Protein AF-A0A8S3SRI3-F1 (afdb_monomer)

Sequence (180 aa):
MFGKANWDQIKTDINMITKDIYNHIHDMPIDKTWQTFKNGVQATIDTNVPSKMIKKKHSVPWLNRKLRKMLKRKARLHKHARKTGSYKEYKQFQKDCKRQFRKAEWNYINDIINAGFEKNSSKPFRNYMKAKKQDNIGVAPLKSNGGQETNAEPRQKTLVTFNTQTSWKDKKPEIADRTN

Radius of gyration: 30.97 Å; Cα contacts (8 Å, |Δi|>4): 77; chains: 1; bounding box: 55×54×85 Å

Structure (mmCIF, N/CA/C/O backbone):
data_AF-A0A8S3SRI3-F1
#
_entry.id   AF-A0A8S3SRI3-F1
#
loop_
_atom_site.group_PDB
_atom_site.id
_atom_site.type_symbol
_atom_site.label_atom_id
_atom_site.label_alt_id
_atom_site.label_comp_id
_atom_site.label_asym_id
_atom_site.label_entity_id
_atom_site.label_seq_id
_atom_site.pdbx_PDB_ins_code
_atom_site.Cartn_x
_atom_site.Cartn_y
_atom_site.Cartn_z
_atom_site.occupancy
_atom_site.B_iso_or_equiv
_atom_site.auth_seq_id
_atom_site.auth_comp_id
_atom_site.auth_asym_id
_atom_site.auth_atom_id
_atom_site.pdbx_PDB_model_num
ATOM 1 N N . MET A 1 1 ? -4.399 3.448 -19.138 1.00 61.41 1 MET A N 1
ATOM 2 C CA . MET A 1 1 ? -3.102 4.040 -19.538 1.00 61.41 1 MET A CA 1
ATOM 3 C C . MET A 1 1 ? -3.008 4.133 -21.055 1.00 61.41 1 MET A C 1
ATOM 5 O O . MET A 1 1 ? -2.801 5.232 -21.537 1.00 61.41 1 MET A O 1
ATOM 9 N N . PHE A 1 2 ? -3.332 3.071 -21.798 1.00 77.94 2 PHE A N 1
ATOM 10 C CA . PHE A 1 2 ? -3.371 3.084 -23.271 1.00 77.94 2 PHE A CA 1
ATOM 11 C C . PHE A 1 2 ? -4.394 4.035 -23.926 1.00 77.94 2 PHE A C 1
ATOM 13 O O . PHE A 1 2 ? -4.218 4.421 -25.071 1.00 77.94 2 PHE A O 1
ATOM 20 N N . GLY A 1 3 ? -5.427 4.489 -23.206 1.00 81.94 3 GLY A N 1
ATOM 21 C CA . GLY A 1 3 ? -6.406 5.449 -23.744 1.00 81.94 3 GLY A CA 1
ATOM 22 C C . GLY A 1 3 ? -5.869 6.865 -24.010 1.00 81.94 3 GLY A C 1
ATOM 23 O O . GLY A 1 3 ? -6.601 7.682 -24.547 1.00 81.94 3 GLY A O 1
ATOM 24 N N . LYS A 1 4 ? -4.625 7.170 -23.613 1.00 85.56 4 LYS A N 1
ATOM 25 C CA . LYS A 1 4 ? -3.929 8.434 -23.927 1.00 85.56 4 LYS A CA 1
ATOM 26 C C . LYS A 1 4 ? -2.701 8.227 -24.821 1.00 85.56 4 LYS A C 1
ATOM 28 O O . LYS A 1 4 ? -1.883 9.133 -24.933 1.00 85.56 4 LYS A O 1
ATOM 33 N N . ALA A 1 5 ? -2.516 7.021 -25.352 1.00 91.56 5 ALA A N 1
ATOM 34 C CA . ALA A 1 5 ? -1.392 6.732 -26.228 1.00 91.56 5 ALA A CA 1
ATOM 35 C C . ALA A 1 5 ? -1.566 7.461 -27.566 1.00 91.56 5 ALA A C 1
ATOM 37 O O . ALA A 1 5 ? -2.685 7.548 -28.077 1.00 91.56 5 ALA A O 1
ATOM 38 N N . ASN A 1 6 ? -0.465 7.957 -28.131 1.00 92.38 6 ASN A N 1
ATOM 39 C CA . ASN A 1 6 ? -0.467 8.512 -29.480 1.00 92.38 6 ASN A CA 1
ATOM 40 C C . ASN A 1 6 ? -0.407 7.371 -30.510 1.00 92.38 6 ASN A C 1
ATOM 42 O O . ASN A 1 6 ? 0.664 6.967 -30.955 1.00 92.38 6 ASN A O 1
ATOM 46 N N . TRP A 1 7 ? -1.568 6.808 -30.842 1.00 92.69 7 TRP A N 1
ATOM 47 C CA . TRP A 1 7 ? -1.669 5.648 -31.731 1.00 92.69 7 TRP A CA 1
ATOM 48 C C . TRP A 1 7 ? -1.212 5.924 -33.162 1.00 92.69 7 TRP A C 1
ATOM 50 O O . TRP A 1 7 ? -0.701 5.011 -33.809 1.00 92.69 7 TRP A O 1
ATOM 60 N N . ASP A 1 8 ? -1.373 7.152 -33.649 1.00 94.06 8 ASP A N 1
ATOM 61 C CA . ASP A 1 8 ? -0.972 7.517 -35.008 1.00 94.06 8 ASP A CA 1
ATOM 62 C C . ASP A 1 8 ? 0.552 7.566 -35.130 1.00 94.06 8 ASP A C 1
ATOM 64 O O . ASP A 1 8 ? 1.115 7.004 -36.073 1.00 94.06 8 ASP A O 1
ATOM 68 N N . GLN A 1 9 ? 1.237 8.110 -34.120 1.00 92.56 9 GLN A N 1
ATOM 69 C CA . GLN A 1 9 ? 2.698 8.069 -34.069 1.00 92.56 9 GLN A CA 1
ATOM 70 C C . GLN A 1 9 ? 3.218 6.637 -33.915 1.00 92.56 9 GLN A C 1
ATOM 72 O O . GLN A 1 9 ? 4.121 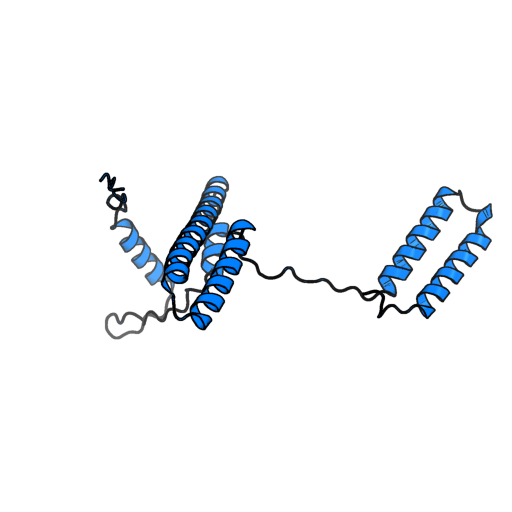6.241 -34.639 1.00 92.56 9 GLN A O 1
ATOM 77 N N . ILE A 1 10 ? 2.584 5.818 -33.067 1.00 93.94 10 ILE A N 1
ATOM 78 C CA . ILE A 1 10 ? 2.957 4.402 -32.900 1.00 93.94 10 ILE A CA 1
ATOM 79 C C . ILE A 1 10 ? 2.870 3.642 -34.228 1.00 93.94 10 ILE A C 1
ATOM 81 O O . ILE A 1 10 ? 3.787 2.903 -34.576 1.00 93.94 10 ILE A O 1
ATOM 85 N N . LYS A 1 11 ? 1.784 3.819 -34.990 1.00 94.38 11 LYS A N 1
ATOM 86 C CA . LYS A 1 11 ? 1.637 3.191 -36.313 1.00 94.38 11 LYS A CA 1
ATOM 87 C C . LYS A 1 11 ? 2.723 3.661 -37.275 1.00 94.38 11 LYS A C 1
ATOM 89 O O . LYS A 1 11 ? 3.261 2.856 -38.029 1.00 94.38 11 LYS A O 1
ATOM 94 N N . THR A 1 12 ? 3.034 4.952 -37.248 1.00 95.44 12 THR A N 1
ATOM 95 C CA . THR A 1 12 ? 4.047 5.554 -38.117 1.00 95.44 12 THR A CA 1
ATOM 96 C C . THR A 1 12 ? 5.439 5.005 -37.794 1.00 95.44 12 THR A C 1
ATOM 98 O O . THR A 1 12 ? 6.123 4.527 -38.697 1.00 95.44 12 THR A O 1
ATOM 101 N N . ASP A 1 13 ? 5.817 4.972 -36.516 1.00 93.56 13 ASP A N 1
ATOM 102 C CA . ASP A 1 13 ? 7.104 4.454 -36.042 1.00 93.56 13 ASP A CA 1
ATOM 103 C C . ASP A 1 13 ? 7.257 2.956 -36.357 1.00 93.56 13 ASP A C 1
ATOM 105 O O . ASP A 1 13 ? 8.288 2.530 -36.873 1.00 93.56 13 ASP A O 1
ATOM 109 N N . ILE A 1 14 ? 6.211 2.150 -36.129 1.00 94.44 14 ILE A N 1
ATOM 110 C CA . ILE A 1 14 ? 6.224 0.712 -36.448 1.00 94.44 14 ILE A CA 1
ATOM 111 C C . ILE A 1 14 ? 6.367 0.484 -37.956 1.00 94.44 14 ILE A C 1
ATOM 113 O O . ILE A 1 14 ? 7.120 -0.397 -38.377 1.00 94.44 14 ILE A O 1
ATOM 117 N N . ASN A 1 15 ? 5.680 1.275 -38.782 1.00 94.88 15 ASN A N 1
ATOM 118 C CA . ASN A 1 15 ? 5.812 1.190 -40.234 1.00 94.88 15 ASN A CA 1
ATOM 119 C C . ASN A 1 15 ? 7.224 1.569 -40.702 1.00 94.88 15 ASN A C 1
ATOM 121 O O . ASN A 1 15 ? 7.729 0.945 -41.632 1.00 94.88 15 ASN A O 1
ATOM 125 N N . MET A 1 16 ? 7.869 2.551 -40.065 1.00 93.31 16 MET A N 1
ATOM 126 C CA . MET A 1 16 ? 9.268 2.898 -40.345 1.00 93.31 16 MET A CA 1
ATOM 127 C C . MET A 1 16 ? 10.213 1.754 -39.969 1.00 93.31 16 MET A C 1
ATOM 129 O O . MET A 1 16 ? 10.954 1.283 -40.824 1.00 93.31 16 MET A O 1
ATOM 133 N N . ILE A 1 17 ? 10.103 1.217 -38.749 1.00 93.00 17 ILE A N 1
ATOM 134 C CA . ILE A 1 17 ? 10.919 0.081 -38.284 1.00 93.00 17 ILE A CA 1
ATOM 135 C C . ILE A 1 17 ? 10.756 -1.132 -39.210 1.00 93.00 17 ILE A C 1
ATOM 137 O O . ILE A 1 17 ? 11.728 -1.802 -39.549 1.00 93.00 17 ILE A O 1
ATOM 141 N N . THR A 1 18 ? 9.527 -1.415 -39.644 1.00 92.69 18 THR A N 1
ATOM 142 C CA . THR A 1 18 ? 9.236 -2.545 -40.537 1.00 92.69 18 THR A CA 1
ATOM 143 C C . THR A 1 18 ? 9.861 -2.348 -41.919 1.00 92.69 18 THR A C 1
ATOM 145 O O . THR A 1 18 ? 10.416 -3.295 -42.473 1.00 92.69 18 THR A O 1
ATOM 148 N N . LYS A 1 19 ? 9.815 -1.125 -42.468 1.00 93.56 19 LYS A N 1
ATOM 149 C CA . LYS A 1 19 ? 10.483 -0.782 -43.734 1.00 93.56 19 LYS A CA 1
ATOM 150 C C . LYS A 1 19 ? 12.002 -0.901 -43.621 1.00 93.56 19 LYS A C 1
ATOM 152 O O . LYS A 1 19 ? 12.622 -1.488 -44.502 1.00 93.56 19 LYS A O 1
ATOM 157 N N . ASP A 1 20 ? 12.584 -0.417 -42.529 1.00 90.31 20 ASP A N 1
ATOM 158 C CA . ASP A 1 20 ? 14.026 -0.508 -42.289 1.00 90.31 20 ASP A CA 1
ATOM 159 C C . ASP A 1 20 ? 14.488 -1.962 -42.175 1.00 90.31 20 ASP A C 1
ATOM 161 O O . ASP A 1 20 ? 15.502 -2.337 -42.760 1.00 90.31 20 ASP A O 1
ATOM 165 N N . ILE A 1 21 ? 13.715 -2.802 -41.483 1.00 91.94 21 ILE A N 1
ATOM 166 C CA . ILE A 1 21 ? 13.977 -4.241 -41.390 1.00 91.94 21 ILE A CA 1
ATOM 167 C C . ILE A 1 21 ? 13.881 -4.912 -42.758 1.00 91.94 21 ILE A C 1
ATOM 169 O O . ILE A 1 21 ? 14.755 -5.703 -43.097 1.00 91.94 21 ILE A O 1
ATOM 173 N N . TYR A 1 22 ? 12.844 -4.603 -43.539 1.00 91.12 22 TYR A N 1
ATOM 174 C CA . TYR A 1 22 ? 12.653 -5.183 -44.866 1.00 91.12 22 TYR A CA 1
ATOM 175 C C . TYR A 1 22 ? 13.828 -4.863 -45.800 1.00 91.12 22 TYR A C 1
ATOM 177 O O . TYR A 1 22 ? 14.326 -5.750 -46.488 1.00 91.12 22 TYR A O 1
ATOM 185 N N . ASN A 1 23 ? 14.326 -3.625 -45.760 1.00 90.19 23 ASN A N 1
ATOM 186 C CA . ASN A 1 23 ? 15.446 -3.185 -46.591 1.00 90.19 23 ASN A CA 1
ATOM 187 C C . ASN A 1 23 ? 16.780 -3.858 -46.228 1.00 90.19 23 ASN A C 1
ATOM 189 O O . ASN A 1 23 ? 17.627 -4.007 -47.099 1.00 90.19 23 ASN A O 1
ATOM 193 N N . HIS A 1 24 ? 16.958 -4.290 -44.976 1.00 86.12 24 HIS A N 1
ATOM 194 C CA . HIS A 1 24 ? 18.206 -4.890 -44.479 1.00 86.12 24 HIS A CA 1
ATOM 195 C C . HIS A 1 24 ? 18.051 -6.376 -44.122 1.00 86.12 24 HIS A C 1
ATOM 197 O O . HIS A 1 24 ? 18.868 -6.939 -43.389 1.00 86.12 24 HIS A O 1
ATOM 203 N N . ILE A 1 25 ? 16.989 -7.029 -44.609 1.00 83.38 25 ILE A N 1
ATOM 204 C CA . ILE A 1 25 ? 16.641 -8.401 -44.215 1.00 83.38 25 ILE A CA 1
ATOM 205 C C . ILE A 1 25 ? 17.678 -9.430 -44.680 1.00 83.38 25 ILE A C 1
ATOM 207 O O . ILE A 1 25 ? 17.854 -10.459 -44.032 1.00 83.38 25 ILE A O 1
ATOM 211 N N . HIS A 1 26 ? 18.376 -9.138 -45.780 1.00 86.19 26 HIS A N 1
ATOM 212 C CA . HIS A 1 26 ? 19.422 -9.989 -46.347 1.00 86.19 26 HIS A CA 1
ATOM 213 C C . HIS A 1 26 ? 20.820 -9.684 -45.786 1.00 86.19 26 HIS A C 1
ATOM 215 O O . HIS A 1 26 ? 21.692 -10.548 -45.843 1.00 86.19 26 HIS A O 1
ATOM 221 N N . ASP A 1 27 ? 21.012 -8.504 -45.190 1.00 87.69 27 ASP A N 1
ATOM 222 C CA . ASP A 1 27 ? 22.308 -8.039 -44.678 1.00 87.69 27 ASP A CA 1
ATOM 223 C C . ASP A 1 27 ? 22.505 -8.345 -43.184 1.00 87.69 27 ASP A C 1
ATOM 225 O O . ASP A 1 27 ? 23.615 -8.245 -42.652 1.00 87.69 27 ASP A O 1
ATOM 229 N N . MET A 1 28 ? 21.431 -8.717 -42.478 1.00 83.56 28 MET A N 1
ATOM 230 C CA . MET A 1 28 ? 21.449 -8.974 -41.041 1.00 83.56 28 MET A CA 1
ATOM 231 C C . MET A 1 28 ? 21.097 -10.426 -40.694 1.00 83.56 28 MET A C 1
ATOM 233 O O . MET A 1 28 ? 20.126 -10.978 -41.211 1.00 83.56 28 MET A O 1
ATOM 237 N N . PRO A 1 29 ? 21.809 -11.039 -39.727 1.00 91.38 29 PRO A N 1
ATOM 238 C CA . PRO A 1 29 ? 21.384 -12.292 -39.119 1.00 91.38 29 PRO A CA 1
ATOM 239 C C . PRO A 1 29 ? 19.980 -12.171 -38.519 1.00 91.38 29 PRO A C 1
ATOM 241 O O . PRO A 1 29 ? 19.659 -11.163 -37.883 1.00 91.38 29 PRO A O 1
ATOM 244 N N . ILE A 1 30 ? 19.187 -13.238 -38.629 1.00 89.62 30 ILE A N 1
ATOM 245 C CA . ILE A 1 30 ? 17.796 -13.289 -38.154 1.00 89.62 30 ILE A CA 1
ATOM 246 C C . ILE A 1 30 ? 17.633 -12.846 -36.691 1.00 89.62 30 ILE A C 1
ATOM 248 O O . ILE A 1 30 ? 16.704 -12.106 -36.363 1.00 89.62 30 ILE A O 1
ATOM 252 N N . ASP A 1 31 ? 18.579 -13.211 -35.824 1.00 92.38 31 ASP A N 1
ATOM 253 C CA . ASP A 1 31 ? 18.561 -12.835 -34.410 1.00 92.38 31 ASP A CA 1
ATOM 254 C C . ASP A 1 31 ? 18.716 -11.326 -34.212 1.00 92.38 31 ASP A C 1
ATOM 256 O O . ASP A 1 31 ? 18.033 -10.734 -33.374 1.00 92.38 31 ASP A O 1
ATOM 260 N N . LYS A 1 32 ? 19.584 -10.677 -34.999 1.00 89.25 32 LYS A N 1
ATOM 261 C CA . LYS A 1 32 ? 19.749 -9.220 -34.946 1.00 89.25 32 LYS A CA 1
ATOM 262 C C . LYS A 1 32 ? 18.493 -8.523 -35.448 1.00 89.25 32 LYS A C 1
ATOM 264 O O . LYS A 1 32 ? 18.027 -7.593 -34.798 1.00 89.25 32 LYS A O 1
ATOM 269 N N . THR A 1 33 ? 17.905 -9.016 -36.533 1.00 89.62 33 THR A N 1
ATOM 270 C CA . THR A 1 33 ? 16.651 -8.495 -37.087 1.00 89.62 33 THR A CA 1
ATOM 271 C C . THR A 1 33 ? 15.512 -8.560 -36.066 1.00 89.62 33 THR A C 1
ATOM 273 O O . THR A 1 33 ? 14.797 -7.576 -35.860 1.00 89.62 33 THR A O 1
ATOM 276 N N . TRP A 1 34 ? 15.390 -9.680 -35.349 1.00 91.62 34 TRP A N 1
ATOM 277 C CA . TRP A 1 34 ? 14.410 -9.833 -34.276 1.00 91.62 34 TRP A CA 1
ATOM 278 C C . TRP A 1 34 ? 14.649 -8.872 -33.103 1.00 91.62 34 TRP A C 1
ATOM 280 O O . TRP A 1 34 ? 13.701 -8.267 -32.598 1.00 91.62 34 TRP A O 1
ATOM 290 N N . GLN A 1 35 ? 15.902 -8.688 -32.674 1.00 93.69 35 GLN A N 1
ATOM 291 C CA . GLN A 1 35 ? 16.226 -7.736 -31.606 1.00 93.69 35 GLN A CA 1
ATOM 292 C C . GLN A 1 35 ? 15.916 -6.294 -32.015 1.00 93.69 35 GLN A C 1
ATOM 294 O O . GLN A 1 35 ? 15.344 -5.552 -31.218 1.00 93.69 35 GLN A O 1
ATOM 299 N N . THR A 1 36 ? 16.228 -5.905 -33.253 1.00 90.94 36 THR A N 1
ATOM 300 C CA . THR A 1 36 ? 15.901 -4.579 -33.796 1.00 90.94 36 THR A CA 1
ATOM 301 C C . THR A 1 36 ? 14.395 -4.341 -33.791 1.00 90.94 36 THR A C 1
ATOM 303 O O . THR A 1 36 ? 13.942 -3.315 -33.286 1.00 90.94 36 THR A O 1
ATOM 306 N N . PHE A 1 37 ? 13.607 -5.316 -34.254 1.00 93.25 37 PHE A N 1
ATOM 307 C CA . PHE A 1 37 ? 12.148 -5.239 -34.203 1.00 93.25 37 PHE A CA 1
ATOM 308 C C . PHE A 1 37 ? 11.634 -5.073 -32.770 1.00 93.25 37 PHE A C 1
ATOM 310 O O . PHE A 1 37 ? 10.889 -4.142 -32.465 1.00 93.25 37 PHE A O 1
ATOM 317 N N . LYS A 1 38 ? 12.062 -5.962 -31.870 1.00 95.12 38 LYS A N 1
ATOM 318 C CA . LYS A 1 38 ? 11.614 -5.988 -30.476 1.00 95.12 38 LYS A CA 1
ATOM 319 C C . LYS A 1 38 ? 11.952 -4.690 -29.744 1.00 95.12 38 LYS A C 1
ATOM 321 O O . LYS A 1 38 ? 11.095 -4.131 -29.061 1.00 95.12 38 LYS A O 1
ATOM 326 N N . ASN A 1 39 ? 13.188 -4.217 -29.882 1.00 95.44 39 ASN A N 1
ATOM 327 C CA . ASN A 1 39 ? 13.649 -2.995 -29.232 1.00 95.44 39 ASN A CA 1
ATOM 328 C C . ASN A 1 39 ? 12.983 -1.759 -29.836 1.00 95.44 39 ASN A C 1
ATOM 330 O O . ASN A 1 39 ? 12.611 -0.860 -29.088 1.00 95.44 39 ASN A O 1
ATOM 334 N N . GLY A 1 40 ? 12.771 -1.742 -31.155 1.00 94.31 40 GLY A N 1
ATOM 335 C CA . GLY A 1 40 ? 12.036 -0.681 -31.838 1.00 94.31 40 GLY A CA 1
ATOM 336 C C . GLY A 1 40 ? 10.603 -0.565 -31.319 1.00 94.31 40 GLY A C 1
ATOM 337 O O . GLY A 1 40 ? 10.203 0.498 -30.858 1.00 94.31 40 GLY A O 1
ATOM 338 N N . VAL A 1 41 ? 9.860 -1.675 -31.277 1.00 94.56 41 VAL A N 1
ATOM 339 C CA . VAL A 1 41 ? 8.489 -1.703 -30.735 1.00 94.56 41 VAL A CA 1
ATOM 340 C C . VAL A 1 41 ? 8.454 -1.260 -29.269 1.00 94.56 41 VAL A C 1
ATOM 342 O O . VAL A 1 41 ? 7.585 -0.476 -28.882 1.00 94.56 41 VAL A O 1
ATOM 345 N N . GLN A 1 42 ? 9.402 -1.725 -28.452 1.00 94.38 42 GLN A N 1
ATOM 346 C CA . GLN A 1 42 ? 9.487 -1.342 -27.044 1.00 94.38 42 GLN A CA 1
ATOM 347 C C . GLN A 1 42 ? 9.763 0.162 -26.879 1.00 94.38 42 GLN A C 1
ATOM 349 O O . GLN A 1 42 ? 9.062 0.825 -26.118 1.00 94.38 42 GLN A O 1
ATOM 354 N N . ALA A 1 43 ? 10.712 0.714 -27.638 1.00 93.94 43 ALA A N 1
ATOM 355 C CA . ALA A 1 43 ? 11.034 2.139 -27.622 1.00 93.94 43 ALA A CA 1
ATOM 356 C C . ALA A 1 43 ? 9.842 2.997 -28.076 1.00 93.94 43 ALA A C 1
ATOM 358 O O . ALA A 1 43 ? 9.479 3.959 -27.401 1.00 93.94 43 ALA A O 1
ATOM 359 N N . THR A 1 44 ? 9.169 2.603 -29.161 1.00 94.62 44 THR A N 1
ATOM 360 C CA . THR A 1 44 ? 7.955 3.268 -29.650 1.00 94.62 44 THR A CA 1
ATOM 361 C C . THR A 1 44 ? 6.857 3.295 -28.588 1.00 94.62 44 THR A C 1
ATOM 363 O O . THR A 1 44 ? 6.193 4.320 -28.414 1.00 94.62 44 THR A O 1
ATOM 366 N N . ILE A 1 45 ? 6.659 2.196 -27.855 1.00 92.88 45 ILE A N 1
ATOM 367 C CA . ILE A 1 45 ? 5.696 2.142 -26.750 1.00 92.88 45 ILE A CA 1
ATOM 368 C C . ILE A 1 45 ? 6.121 3.076 -25.613 1.00 92.88 45 ILE A C 1
ATOM 370 O O . ILE A 1 45 ? 5.291 3.844 -25.128 1.00 92.88 45 ILE A O 1
ATOM 374 N N . ASP A 1 46 ? 7.385 3.043 -25.199 1.00 91.00 46 ASP A N 1
ATOM 375 C CA . ASP A 1 46 ? 7.873 3.829 -24.062 1.00 91.00 46 ASP A CA 1
ATOM 376 C C . ASP A 1 46 ? 7.814 5.344 -24.321 1.00 91.00 46 ASP A C 1
ATOM 3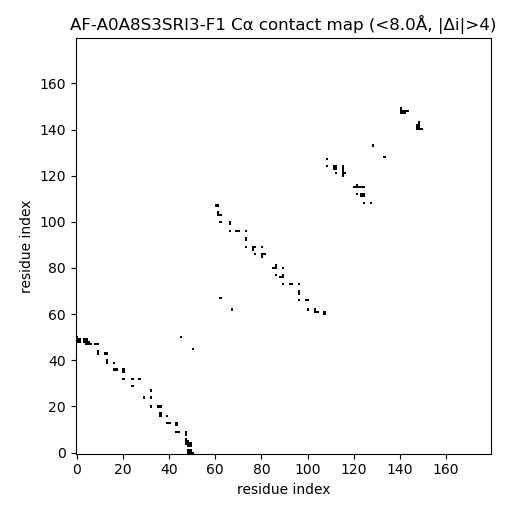78 O O . ASP A 1 46 ? 7.521 6.115 -23.404 1.00 91.00 46 ASP A O 1
ATOM 382 N N . THR A 1 47 ? 8.022 5.776 -25.569 1.00 92.75 47 THR A N 1
ATOM 383 C CA . THR A 1 47 ? 7.921 7.186 -25.973 1.00 92.75 47 THR A CA 1
ATOM 384 C C . THR A 1 47 ? 6.472 7.650 -26.125 1.00 92.75 47 THR A C 1
ATOM 386 O O . THR A 1 47 ? 6.119 8.737 -25.664 1.00 92.75 47 THR A O 1
ATOM 389 N N . ASN A 1 48 ? 5.614 6.845 -26.760 1.00 92.25 48 ASN A N 1
ATOM 390 C CA . ASN A 1 48 ? 4.274 7.284 -27.167 1.00 92.25 48 ASN A CA 1
ATOM 391 C C . ASN A 1 48 ? 3.158 6.915 -26.178 1.00 92.25 48 ASN A C 1
ATOM 393 O O . ASN A 1 48 ? 2.038 7.430 -26.285 1.00 92.25 48 ASN A O 1
ATOM 397 N N . VAL A 1 49 ? 3.422 6.024 -25.217 1.00 92.81 49 VAL A N 1
ATOM 398 C CA . VAL A 1 49 ? 2.478 5.687 -24.148 1.00 92.81 49 VAL A CA 1
ATOM 399 C C . VAL A 1 49 ? 2.854 6.467 -22.889 1.00 92.81 49 VAL A C 1
ATOM 401 O O . VAL A 1 49 ? 3.860 6.163 -22.248 1.00 92.81 49 VAL A O 1
ATOM 404 N N . PRO A 1 50 ? 2.029 7.435 -22.450 1.00 88.75 50 PRO A N 1
ATOM 405 C CA . PRO A 1 50 ? 2.341 8.212 -21.261 1.00 88.75 50 PRO A CA 1
ATOM 406 C C . PRO A 1 50 ? 2.357 7.311 -20.022 1.00 88.75 50 PRO A C 1
ATOM 408 O O . PRO A 1 50 ? 1.317 6.837 -19.542 1.00 88.75 50 PRO A O 1
ATOM 411 N N . SER A 1 51 ? 3.554 7.105 -19.478 1.00 86.62 51 SER A N 1
ATOM 412 C CA . SER A 1 51 ? 3.776 6.408 -18.218 1.00 86.62 51 SER A CA 1
ATOM 413 C C . SER A 1 51 ? 3.933 7.417 -17.078 1.00 86.62 51 SER A C 1
ATOM 415 O O . SER A 1 51 ? 4.327 8.568 -17.264 1.00 86.62 51 SER A O 1
ATOM 417 N N . LYS A 1 52 ? 3.561 7.015 -15.860 1.00 83.38 52 LYS A N 1
ATOM 418 C CA . LYS A 1 52 ? 3.824 7.821 -14.665 1.00 83.38 52 LYS A CA 1
ATOM 419 C C . LYS A 1 52 ? 4.311 6.934 -13.542 1.00 83.38 52 LYS A C 1
ATOM 421 O O . LYS A 1 52 ? 3.694 5.910 -13.241 1.00 83.38 52 LYS A O 1
ATOM 426 N N . MET A 1 53 ? 5.376 7.363 -12.873 1.00 86.31 53 MET A N 1
ATOM 427 C CA . MET A 1 53 ? 5.833 6.701 -11.660 1.00 86.31 53 MET A CA 1
ATOM 428 C C . MET A 1 53 ? 4.836 6.977 -10.536 1.00 86.31 53 MET A C 1
ATOM 430 O O . MET A 1 53 ? 4.701 8.097 -10.040 1.00 86.31 53 MET A O 1
ATOM 434 N N . ILE A 1 54 ? 4.104 5.945 -10.125 1.00 83.50 54 ILE A N 1
ATOM 435 C CA . ILE A 1 54 ? 3.199 6.048 -8.984 1.00 83.50 54 ILE A CA 1
ATOM 436 C C . ILE A 1 54 ? 4.027 5.839 -7.720 1.00 83.50 54 ILE A C 1
ATOM 438 O O . ILE A 1 54 ? 4.521 4.741 -7.457 1.00 83.50 54 ILE A O 1
ATOM 442 N N . LYS A 1 55 ? 4.151 6.889 -6.902 1.00 82.88 55 LYS A N 1
ATOM 443 C CA . LYS A 1 55 ? 4.726 6.757 -5.561 1.00 82.88 55 LYS A CA 1
ATOM 444 C C . LYS A 1 55 ? 3.902 5.739 -4.775 1.00 82.88 55 LYS A C 1
ATOM 446 O O . LYS A 1 55 ? 2.671 5.815 -4.738 1.00 82.88 55 LYS A O 1
ATOM 451 N N . LYS A 1 56 ? 4.574 4.791 -4.117 1.00 77.31 56 LYS A N 1
ATOM 452 C CA . LYS A 1 56 ? 3.894 3.873 -3.198 1.00 77.31 56 LYS A CA 1
ATOM 453 C C . LYS A 1 56 ? 3.192 4.706 -2.127 1.00 77.31 56 LYS A C 1
ATOM 455 O O . LYS A 1 56 ? 3.794 5.601 -1.536 1.00 77.31 56 LYS A O 1
ATOM 460 N N . LYS A 1 57 ? 1.912 4.415 -1.882 1.00 76.50 57 LYS A N 1
ATOM 461 C CA . LYS A 1 57 ? 1.148 5.075 -0.819 1.00 76.50 57 LYS A CA 1
ATOM 462 C C . LYS A 1 57 ? 1.903 4.926 0.500 1.00 76.50 57 LYS A C 1
ATOM 464 O O . LYS A 1 57 ? 2.272 3.807 0.857 1.00 76.50 57 LYS A O 1
ATOM 469 N N . HIS A 1 58 ? 2.075 6.031 1.226 1.00 70.06 58 HIS A N 1
ATOM 470 C CA . HIS A 1 58 ? 2.646 6.009 2.569 1.00 70.06 58 HIS A CA 1
ATOM 471 C C . HIS A 1 58 ? 1.842 5.039 3.443 1.00 70.06 58 HIS A C 1
ATOM 473 O O . HIS A 1 58 ? 0.678 5.272 3.774 1.00 70.06 58 HIS A O 1
ATOM 479 N N . SER A 1 59 ? 2.461 3.907 3.758 1.00 77.31 59 SER A N 1
ATOM 480 C CA . SER A 1 59 ? 1.956 2.903 4.682 1.00 77.31 59 SER A CA 1
ATOM 481 C C . SER A 1 59 ? 3.004 2.738 5.757 1.00 77.31 59 SER A C 1
ATOM 483 O O . SER A 1 59 ? 4.188 2.623 5.444 1.00 77.31 59 SER A O 1
ATOM 485 N N . VAL A 1 60 ? 2.572 2.695 7.014 1.00 82.56 60 VAL A N 1
ATOM 486 C CA . VAL A 1 60 ? 3.499 2.390 8.099 1.00 82.56 60 VAL A CA 1
ATOM 487 C C . VAL A 1 60 ? 4.077 0.981 7.883 1.00 82.56 60 VAL A C 1
ATOM 489 O O . VAL A 1 60 ? 3.315 0.078 7.505 1.00 82.56 60 VAL A O 1
ATOM 492 N N . PRO A 1 61 ? 5.390 0.774 8.078 1.00 82.88 61 PRO A N 1
ATOM 493 C CA . PRO A 1 61 ? 6.044 -0.504 7.787 1.00 82.88 61 PRO A CA 1
ATOM 494 C C . PRO A 1 61 ? 5.456 -1.691 8.561 1.00 82.88 61 PRO A C 1
ATOM 496 O O . PRO A 1 61 ? 5.340 -2.788 8.026 1.00 82.88 61 PRO A O 1
ATOM 499 N N . TRP A 1 62 ? 4.975 -1.454 9.782 1.00 86.62 62 TRP A N 1
ATOM 500 C CA . TRP A 1 62 ? 4.358 -2.472 10.638 1.00 86.62 62 TRP A CA 1
ATOM 501 C C . TRP A 1 62 ? 2.900 -2.818 10.272 1.00 86.62 62 TRP A C 1
ATOM 503 O O . TRP A 1 62 ? 2.269 -3.661 10.916 1.00 86.62 62 TRP A O 1
ATOM 513 N N . LEU A 1 63 ? 2.320 -2.198 9.231 1.00 89.19 63 LEU A N 1
ATOM 514 C CA . LEU A 1 63 ? 0.933 -2.440 8.819 1.00 89.19 63 LEU A CA 1
ATOM 515 C C . LEU A 1 63 ? 0.798 -3.648 7.882 1.00 89.19 63 LEU A C 1
ATOM 517 O O . LEU A 1 63 ? 0.754 -3.538 6.648 1.00 89.19 63 LEU A O 1
ATOM 521 N N . ASN A 1 64 ? 0.608 -4.813 8.490 1.00 89.56 64 ASN A N 1
ATOM 522 C CA . ASN A 1 64 ? 0.356 -6.060 7.774 1.00 89.56 64 ASN A CA 1
ATOM 523 C C . ASN A 1 64 ? -1.081 -6.164 7.193 1.00 89.56 64 ASN A C 1
ATOM 525 O O . ASN A 1 64 ? -1.996 -5.396 7.516 1.00 89.56 64 ASN A O 1
ATOM 529 N N . ARG A 1 65 ? -1.306 -7.161 6.320 1.00 91.75 65 ARG A N 1
ATOM 530 C CA . ARG A 1 65 ? -2.618 -7.441 5.693 1.00 91.75 65 ARG A CA 1
ATOM 531 C C . ARG A 1 65 ? -3.716 -7.715 6.731 1.00 91.75 65 ARG A C 1
ATOM 533 O O . ARG A 1 65 ? -4.856 -7.293 6.534 1.00 91.75 65 ARG A O 1
ATOM 540 N N . LYS A 1 66 ? -3.381 -8.396 7.832 1.00 93.56 66 LYS A N 1
ATOM 541 C CA . LYS A 1 66 ? -4.313 -8.748 8.918 1.00 93.56 66 LYS A CA 1
ATOM 542 C C . LYS A 1 66 ? -4.841 -7.495 9.625 1.00 93.56 66 LYS A C 1
ATOM 544 O O . LYS A 1 66 ? -6.052 -7.330 9.735 1.00 93.56 66 LYS A O 1
ATOM 549 N N . LEU A 1 67 ? -3.967 -6.563 9.992 1.00 94.62 67 LEU A N 1
ATOM 550 C CA . LEU A 1 67 ? -4.314 -5.280 10.601 1.00 94.62 67 LEU A CA 1
ATOM 551 C C . LEU A 1 67 ? -5.165 -4.419 9.666 1.00 94.62 67 LEU A C 1
ATOM 553 O O . LEU A 1 67 ? -6.140 -3.820 10.109 1.00 94.62 67 LEU A O 1
ATOM 557 N N . ARG A 1 68 ? -4.883 -4.414 8.355 1.00 93.88 68 ARG A N 1
ATOM 558 C CA . ARG A 1 68 ? -5.756 -3.734 7.376 1.00 93.88 68 ARG A CA 1
ATOM 559 C C . ARG A 1 68 ? -7.162 -4.329 7.360 1.00 93.88 68 ARG A C 1
ATOM 561 O O . ARG A 1 68 ? -8.139 -3.581 7.337 1.00 93.88 68 ARG A O 1
ATOM 568 N N . LYS A 1 69 ? -7.284 -5.662 7.392 1.00 96.00 69 LYS A N 1
ATOM 569 C CA . LYS A 1 69 ? -8.589 -6.337 7.501 1.00 96.00 69 LYS A CA 1
ATOM 570 C C . LYS A 1 69 ? -9.299 -5.946 8.803 1.00 96.00 69 LYS A C 1
ATOM 572 O O . LYS A 1 69 ? -10.492 -5.646 8.757 1.00 96.00 69 LYS A O 1
ATOM 577 N N . MET A 1 70 ? -8.575 -5.867 9.922 1.00 96.06 70 MET A N 1
ATOM 578 C CA . MET A 1 70 ? -9.124 -5.408 11.203 1.00 96.06 70 MET A CA 1
ATOM 579 C C . MET A 1 70 ? -9.611 -3.958 11.134 1.00 96.06 70 MET A C 1
ATOM 581 O O . MET A 1 70 ? -10.744 -3.692 11.513 1.00 96.06 70 MET A O 1
ATOM 585 N N . LEU A 1 71 ? -8.835 -3.028 10.572 1.00 95.06 71 LEU A N 1
ATOM 586 C CA . LEU A 1 71 ? -9.255 -1.630 10.410 1.00 95.06 71 LEU A CA 1
ATOM 587 C C . LEU A 1 71 ? -10.524 -1.503 9.555 1.00 95.06 71 LEU A C 1
ATOM 589 O O . LEU A 1 71 ? -11.443 -0.773 9.926 1.00 95.06 71 LEU A O 1
ATOM 593 N N . LYS A 1 72 ? -10.618 -2.262 8.454 1.00 96.50 72 LYS A N 1
ATOM 594 C CA . LYS A 1 72 ? -11.833 -2.315 7.624 1.00 96.50 72 LYS A CA 1
ATOM 595 C C . LYS A 1 72 ? -13.028 -2.877 8.401 1.00 96.50 72 LYS A C 1
ATOM 597 O O . LYS A 1 72 ? -14.118 -2.320 8.312 1.00 96.50 72 LYS A O 1
ATOM 602 N N . ARG A 1 73 ? -12.838 -3.948 9.183 1.00 97.00 73 ARG A N 1
ATOM 603 C CA . ARG A 1 73 ? -13.896 -4.513 10.041 1.00 97.00 73 ARG A CA 1
ATOM 604 C C . ARG A 1 73 ? -14.343 -3.512 11.106 1.00 97.00 73 ARG A C 1
ATOM 606 O O . ARG A 1 73 ? -15.542 -3.313 11.254 1.00 97.00 73 ARG A O 1
ATOM 613 N N . LYS A 1 74 ? -13.406 -2.819 11.759 1.00 97.25 74 LYS A N 1
ATOM 614 C CA . LYS A 1 74 ? -13.695 -1.750 12.726 1.00 97.25 74 LYS A CA 1
ATOM 615 C C . LYS A 1 74 ? -14.580 -0.664 12.104 1.00 97.25 74 LYS A C 1
ATOM 617 O O . LYS A 1 74 ? -15.569 -0.268 12.707 1.00 97.25 74 LYS A O 1
ATOM 622 N N . ALA A 1 75 ? -14.256 -0.217 10.888 1.00 97.19 75 ALA A N 1
ATOM 623 C CA . ALA A 1 75 ? -15.047 0.788 10.174 1.00 97.19 75 ALA A CA 1
ATOM 624 C C . ALA A 1 75 ? -16.463 0.293 9.823 1.00 97.19 75 ALA A C 1
ATOM 626 O O . ALA A 1 75 ? -17.429 1.039 9.971 1.00 97.19 75 ALA A O 1
ATOM 627 N N . ARG A 1 76 ? -16.608 -0.976 9.411 1.00 97.38 76 ARG A N 1
ATOM 628 C CA . ARG A 1 76 ? -17.928 -1.584 9.170 1.00 97.38 76 ARG A CA 1
ATOM 629 C C . ARG A 1 76 ? -18.762 -1.679 10.446 1.00 97.38 76 ARG A C 1
ATOM 631 O O . ARG A 1 76 ? -19.923 -1.293 10.415 1.00 97.38 76 ARG A O 1
ATOM 638 N N . LEU A 1 77 ? -18.163 -2.117 11.556 1.00 97.38 77 LEU A N 1
ATOM 639 C CA . LEU A 1 77 ? -18.833 -2.179 12.859 1.00 97.38 77 LEU A CA 1
ATOM 640 C C . LEU A 1 77 ? -19.263 -0.794 13.341 1.00 97.38 77 LEU A C 1
ATOM 642 O O . LEU A 1 77 ? -20.367 -0.652 13.839 1.00 97.38 77 LEU A O 1
ATOM 646 N N . HIS A 1 78 ? -18.445 0.238 13.124 1.00 97.38 78 HIS A N 1
ATOM 647 C CA . HIS A 1 78 ? -18.840 1.616 13.419 1.00 97.38 78 HIS A CA 1
ATOM 648 C C . HIS A 1 78 ? -20.055 2.053 12.591 1.00 97.38 78 HIS A C 1
ATOM 650 O O . HIS A 1 78 ? -21.006 2.613 13.127 1.00 97.38 78 HIS A O 1
ATOM 656 N N . LYS A 1 79 ? -20.053 1.768 11.280 1.00 97.75 79 LYS A N 1
ATOM 657 C CA . LYS A 1 79 ? -21.189 2.078 10.398 1.00 97.75 79 LYS A CA 1
ATOM 658 C C . LYS A 1 79 ? -22.455 1.334 10.828 1.00 97.75 79 LYS A C 1
ATOM 660 O O . LYS A 1 79 ? -23.533 1.913 10.758 1.00 97.75 79 LYS A O 1
ATOM 665 N N . HIS A 1 80 ? -22.323 0.079 11.253 1.00 96.75 80 HIS A N 1
ATOM 666 C CA . HIS A 1 80 ? -23.432 -0.713 11.778 1.00 96.75 80 HIS A CA 1
ATOM 667 C C . HIS A 1 80 ? -23.953 -0.136 13.102 1.00 96.75 80 HIS A C 1
ATOM 669 O O . HIS A 1 80 ? -25.129 0.194 13.182 1.00 96.75 80 HIS A O 1
ATOM 675 N N . ALA A 1 81 ? -23.071 0.113 14.074 1.00 96.81 81 ALA A N 1
ATOM 676 C CA . ALA A 1 81 ? -23.409 0.712 15.366 1.00 96.81 81 ALA A CA 1
ATOM 677 C C . ALA A 1 81 ? -24.094 2.079 15.229 1.00 96.81 81 ALA A C 1
ATOM 679 O O . ALA A 1 81 ? -25.037 2.376 15.952 1.00 96.81 81 ALA A O 1
ATOM 680 N N . ARG A 1 82 ? -23.674 2.900 14.256 1.00 97.12 82 ARG A N 1
ATOM 681 C CA . ARG A 1 82 ? -24.320 4.189 13.969 1.00 97.12 82 ARG A CA 1
ATOM 682 C C . ARG A 1 82 ? -25.758 4.035 13.465 1.00 97.12 82 ARG A C 1
ATOM 684 O O . ARG A 1 82 ? -26.555 4.939 13.662 1.00 97.12 82 ARG A O 1
ATOM 691 N N . LYS A 1 83 ? -26.077 2.926 12.789 1.00 96.19 83 LYS A N 1
ATOM 692 C CA . LYS A 1 83 ? -27.432 2.634 12.299 1.00 96.19 83 LYS A CA 1
ATOM 693 C C . LYS A 1 83 ? -28.318 2.010 13.374 1.00 96.19 83 LYS A C 1
ATOM 695 O O . LYS A 1 83 ? -29.495 2.322 13.423 1.00 96.19 83 LYS A O 1
ATOM 700 N N . THR A 1 84 ? -27.765 1.118 14.192 1.00 95.06 84 THR A N 1
ATOM 701 C CA . THR A 1 84 ? -28.526 0.349 15.190 1.00 95.06 84 THR A CA 1
ATOM 702 C C . THR A 1 84 ? -28.537 0.983 16.580 1.00 95.06 84 THR A C 1
ATOM 704 O O . THR A 1 84 ? -29.261 0.519 17.450 1.00 95.06 84 THR A O 1
ATOM 707 N N . GLY A 1 85 ? -27.701 1.994 16.832 1.00 94.88 85 GLY A N 1
ATOM 708 C CA . GLY A 1 85 ? -27.521 2.617 18.149 1.00 94.88 85 GLY A CA 1
ATOM 709 C C . GLY A 1 85 ? -26.663 1.800 19.127 1.00 94.88 85 GLY A C 1
ATOM 710 O O . GLY A 1 85 ? -26.250 2.317 20.164 1.00 94.88 85 GLY A O 1
ATOM 711 N N . SER A 1 86 ? -26.324 0.547 18.802 1.00 95.25 86 SER A N 1
ATOM 712 C CA . SER A 1 86 ? -25.554 -0.334 19.687 1.00 95.25 86 SER A CA 1
ATOM 713 C C . SER A 1 86 ? -24.054 -0.286 19.397 1.00 95.25 86 SER A C 1
ATOM 715 O O . SER A 1 86 ? -23.567 -0.788 18.385 1.00 95.25 86 SER A O 1
ATOM 717 N N . TYR A 1 87 ? -23.284 0.272 20.335 1.00 95.69 87 TYR A N 1
ATOM 718 C CA . TYR A 1 87 ? -21.825 0.410 20.222 1.00 95.69 87 TYR A CA 1
ATOM 719 C C . TYR A 1 87 ? -21.029 -0.674 20.963 1.00 95.69 87 TYR A C 1
ATOM 721 O O . TYR A 1 87 ? -19.797 -0.623 20.955 1.00 95.69 87 TYR A O 1
ATOM 729 N N . LYS A 1 88 ? -21.687 -1.647 21.610 1.00 96.25 88 LYS A N 1
ATOM 730 C CA . LYS A 1 88 ? -21.020 -2.648 22.467 1.00 96.25 88 LYS A CA 1
ATOM 731 C C . LYS A 1 88 ? -19.980 -3.460 21.687 1.00 96.25 88 LYS A C 1
ATOM 733 O O . LYS A 1 88 ? -18.804 -3.467 22.055 1.00 96.25 88 LYS A O 1
ATOM 738 N N . GLU A 1 89 ? -20.387 -4.065 20.570 1.00 94.00 89 GLU A N 1
ATOM 739 C CA . GLU A 1 89 ? -19.497 -4.872 19.724 1.00 94.00 89 GLU A CA 1
ATOM 740 C C . GLU A 1 89 ? -18.383 -4.019 19.098 1.00 94.00 89 GLU A C 1
ATOM 742 O O . GLU A 1 89 ? -17.208 -4.394 19.118 1.00 94.00 89 GLU A O 1
ATOM 747 N N . TYR A 1 90 ? -18.728 -2.824 18.607 1.00 96.75 90 TYR A N 1
ATOM 748 C CA . TYR A 1 90 ? -17.752 -1.887 18.054 1.00 96.75 90 TYR A CA 1
ATOM 749 C C . TYR A 1 90 ? -16.672 -1.514 19.078 1.00 96.75 90 TYR A C 1
ATOM 751 O O . TYR A 1 90 ? -15.486 -1.583 18.754 1.00 96.75 90 TYR A O 1
ATOM 759 N N . LYS A 1 91 ? -17.057 -1.149 20.309 1.00 96.94 91 LYS A N 1
ATOM 760 C CA . LYS A 1 91 ? -16.115 -0.758 21.368 1.00 96.94 91 LYS A CA 1
ATOM 761 C C . LYS A 1 91 ? -15.197 -1.916 21.753 1.00 96.94 91 LYS A C 1
ATOM 763 O O . LYS A 1 91 ? -13.993 -1.701 21.907 1.00 96.94 91 LYS A O 1
ATOM 768 N N . GLN A 1 92 ? -15.728 -3.135 21.862 1.00 96.62 92 GLN A N 1
ATOM 769 C CA . GLN A 1 92 ? -14.916 -4.318 22.148 1.00 96.62 92 GLN A CA 1
ATOM 770 C C . GLN A 1 92 ? -13.891 -4.559 21.032 1.00 96.62 92 GLN A C 1
ATOM 772 O O . GLN A 1 92 ? -12.684 -4.604 21.278 1.00 96.62 92 GLN A O 1
ATOM 777 N N . PHE A 1 93 ? -14.351 -4.573 19.780 1.00 96.81 93 PHE A N 1
ATOM 778 C CA . PHE A 1 93 ? -13.479 -4.776 18.629 1.00 96.81 93 PHE A CA 1
ATOM 779 C C . PHE A 1 93 ? -12.467 -3.631 18.438 1.00 96.81 93 PHE A C 1
ATOM 781 O O . PHE A 1 93 ? -11.339 -3.843 17.988 1.00 96.81 93 PHE A O 1
ATOM 788 N N . GLN A 1 94 ? -12.829 -2.398 18.800 1.00 96.75 94 GLN A N 1
ATOM 789 C CA . GLN A 1 94 ? -11.928 -1.247 18.789 1.00 96.75 94 GLN A CA 1
ATOM 790 C C . GLN A 1 94 ? -10.764 -1.443 19.767 1.00 96.75 94 GLN A C 1
ATOM 792 O O . GLN A 1 94 ? -9.621 -1.155 19.396 1.00 96.75 94 GLN A O 1
ATOM 797 N N . LYS A 1 95 ? -11.027 -1.948 20.982 1.00 96.75 95 LYS A N 1
ATOM 798 C CA . LYS A 1 95 ? -9.984 -2.269 21.972 1.00 96.75 95 LYS A CA 1
ATOM 799 C C . LYS A 1 95 ? -9.033 -3.336 21.433 1.00 96.75 95 LYS A C 1
ATOM 801 O O . LYS A 1 95 ? -7.817 -3.135 21.463 1.00 96.75 95 LYS A O 1
ATOM 806 N N . ASP A 1 96 ? -9.572 -4.407 20.855 1.00 95.75 96 ASP A N 1
ATOM 807 C CA . ASP A 1 96 ? -8.774 -5.474 20.242 1.00 95.75 96 ASP A CA 1
ATOM 808 C C . ASP A 1 96 ? -7.919 -4.963 19.080 1.00 95.75 96 ASP A C 1
ATOM 810 O O . ASP A 1 96 ? -6.721 -5.241 19.003 1.00 95.75 96 ASP A O 1
ATOM 814 N N . CYS A 1 97 ? -8.504 -4.151 18.198 1.00 95.94 97 CYS A N 1
ATOM 815 C CA . CYS A 1 97 ? -7.787 -3.531 17.090 1.00 95.94 97 CYS A CA 1
ATOM 816 C C . CYS A 1 97 ? -6.646 -2.633 17.589 1.00 9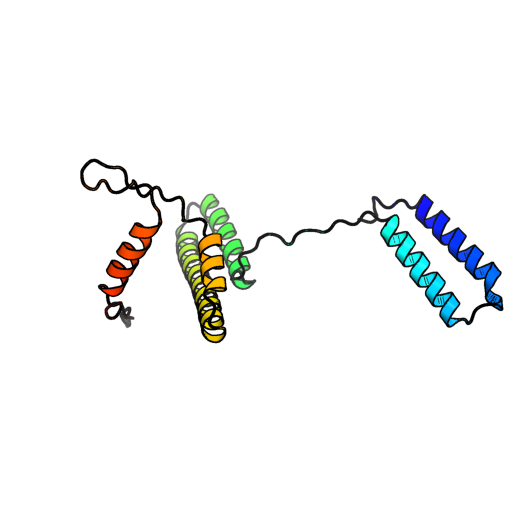5.94 97 CYS A C 1
ATOM 818 O O . CYS A 1 97 ? -5.554 -2.671 17.024 1.00 95.94 97 CYS A O 1
ATOM 820 N N . LYS A 1 98 ? -6.872 -1.852 18.654 1.00 94.81 98 LYS A N 1
ATOM 821 C CA . LYS A 1 98 ? -5.847 -0.994 19.268 1.00 94.81 98 LYS A CA 1
ATOM 822 C C . LYS A 1 98 ? -4.714 -1.825 19.875 1.00 94.81 98 LYS A C 1
ATOM 824 O O . LYS A 1 98 ? -3.550 -1.492 19.663 1.00 94.81 98 LYS A O 1
ATOM 829 N N . ARG A 1 99 ? -5.041 -2.915 20.582 1.00 96.00 99 ARG A N 1
ATOM 830 C CA . ARG A 1 99 ? -4.060 -3.853 21.156 1.00 96.00 99 ARG A CA 1
ATOM 831 C C . ARG A 1 99 ? -3.162 -4.445 20.072 1.00 96.00 99 ARG A C 1
ATOM 833 O O . ARG A 1 99 ? -1.944 -4.380 20.186 1.00 96.00 99 ARG A O 1
ATOM 840 N N . GLN A 1 100 ? -3.755 -4.962 18.997 1.00 95.06 100 GLN A N 1
ATOM 841 C CA . GLN A 1 100 ? -2.997 -5.576 17.901 1.00 95.06 100 GLN A CA 1
ATOM 842 C C . GLN A 1 100 ? -2.130 -4.567 17.142 1.00 95.06 100 GLN A C 1
ATOM 844 O O . GLN A 1 100 ? -1.015 -4.894 16.747 1.00 95.06 100 GLN A O 1
ATOM 849 N N . PHE A 1 101 ? -2.614 -3.335 16.963 1.00 93.31 101 PHE A N 1
ATOM 850 C CA . PHE A 1 101 ? -1.838 -2.287 16.306 1.00 93.31 101 PHE A CA 1
ATOM 851 C C . PHE A 1 101 ? -0.592 -1.913 17.116 1.00 93.31 101 PHE A C 1
ATOM 853 O O . PHE A 1 101 ? 0.503 -1.885 16.564 1.00 93.31 101 PHE A O 1
ATOM 860 N N . ARG A 1 102 ? -0.755 -1.716 18.432 1.00 92.56 102 ARG A N 1
ATOM 861 C CA . ARG A 1 102 ? 0.359 -1.452 19.353 1.00 92.56 102 ARG A CA 1
ATOM 862 C C . ARG A 1 102 ? 1.356 -2.602 19.396 1.00 92.56 102 ARG A C 1
ATOM 864 O O . ARG A 1 102 ? 2.549 -2.352 19.387 1.00 92.56 102 ARG A O 1
ATOM 871 N N . LYS A 1 103 ? 0.878 -3.851 19.400 1.00 94.44 103 LYS A N 1
ATOM 872 C CA . LYS A 1 103 ? 1.751 -5.032 19.361 1.00 94.44 103 LYS A CA 1
ATOM 873 C C . LYS A 1 103 ? 2.609 -5.058 18.094 1.00 94.44 103 LYS A C 1
ATOM 875 O O . LYS A 1 103 ? 3.804 -5.292 18.174 1.00 94.44 103 LYS A O 1
ATOM 880 N N . ALA A 1 104 ? 2.011 -4.813 16.930 1.00 93.38 104 ALA A N 1
ATOM 881 C CA . ALA A 1 104 ? 2.755 -4.813 15.672 1.00 93.38 104 ALA A CA 1
ATOM 882 C C . ALA A 1 104 ? 3.770 -3.669 15.590 1.00 93.38 104 ALA A C 1
ATOM 884 O O . ALA A 1 104 ? 4.871 -3.861 15.088 1.00 93.38 104 ALA A O 1
ATOM 885 N N . GLU A 1 105 ? 3.396 -2.497 16.094 1.00 91.62 105 GLU A N 1
ATOM 886 C CA . GLU A 1 105 ? 4.300 -1.361 16.223 1.00 91.62 105 GLU A CA 1
ATOM 887 C C . GLU A 1 105 ? 5.469 -1.677 17.164 1.00 91.62 105 GLU A C 1
ATOM 889 O O . GLU A 1 105 ? 6.615 -1.488 16.780 1.00 91.62 105 GLU A O 1
ATOM 894 N N . TRP A 1 106 ? 5.191 -2.225 18.349 1.00 91.19 106 TRP A N 1
ATOM 895 C CA . TRP A 1 106 ? 6.204 -2.632 19.325 1.00 91.19 106 TRP A CA 1
ATOM 896 C C . TRP A 1 106 ? 7.194 -3.643 18.749 1.00 91.19 106 TRP A C 1
ATOM 898 O O . TRP A 1 106 ? 8.399 -3.446 18.848 1.00 91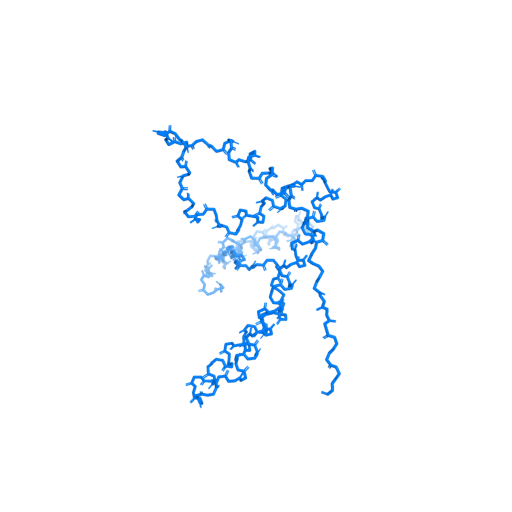.19 106 TRP A O 1
ATOM 908 N N . ASN A 1 107 ? 6.688 -4.687 18.089 1.00 92.50 107 ASN A N 1
ATOM 909 C CA . ASN A 1 107 ? 7.533 -5.685 17.440 1.00 92.50 107 ASN A CA 1
ATOM 910 C C . ASN A 1 107 ? 8.451 -5.036 16.401 1.00 92.50 107 ASN A C 1
ATOM 912 O O . ASN A 1 107 ? 9.653 -5.244 16.437 1.00 92.50 107 ASN A O 1
ATOM 916 N N . TYR A 1 108 ? 7.902 -4.175 15.544 1.00 90.06 108 TYR A N 1
ATOM 917 C CA . TYR A 1 108 ? 8.691 -3.472 14.538 1.00 90.06 108 TYR A CA 1
ATOM 918 C C . TYR A 1 108 ? 9.776 -2.574 15.145 1.00 90.06 108 TYR A C 1
ATOM 920 O O . TYR A 1 108 ? 10.888 -2.528 14.630 1.00 90.06 108 TYR A O 1
ATOM 928 N N . ILE A 1 109 ? 9.472 -1.863 16.235 1.00 88.44 109 ILE A N 1
ATOM 929 C CA . ILE A 1 109 ? 10.462 -1.047 16.947 1.00 88.44 109 ILE A CA 1
ATOM 930 C C . ILE A 1 109 ? 11.578 -1.928 17.502 1.00 88.44 109 ILE A C 1
ATOM 932 O O . ILE A 1 109 ? 12.743 -1.598 17.306 1.00 88.44 109 ILE A O 1
ATOM 936 N N . ASN A 1 110 ? 11.236 -3.039 18.158 1.00 89.12 110 ASN A N 1
ATOM 937 C CA . ASN A 1 110 ? 12.232 -3.963 18.695 1.00 89.12 110 ASN A CA 1
ATOM 938 C C . ASN A 1 110 ? 13.111 -4.527 17.583 1.00 89.12 110 ASN A C 1
ATOM 940 O O . ASN A 1 110 ? 14.327 -4.512 17.721 1.00 89.12 110 ASN A O 1
ATOM 944 N N . ASP A 1 111 ? 12.520 -4.927 16.457 1.00 89.44 111 ASP A N 1
ATOM 945 C CA . ASP A 1 111 ? 13.265 -5.435 15.305 1.00 89.44 111 ASP A CA 1
ATOM 946 C C . ASP A 1 111 ? 14.239 -4.374 14.762 1.00 89.44 111 ASP A C 1
ATOM 948 O O . ASP A 1 111 ? 15.402 -4.670 14.493 1.00 89.44 111 ASP A O 1
ATOM 952 N N . ILE A 1 112 ? 13.803 -3.112 14.650 1.00 87.19 112 ILE A N 1
ATOM 953 C CA . ILE A 1 112 ? 14.669 -2.002 14.225 1.00 87.19 112 ILE A CA 1
ATOM 954 C C . ILE A 1 112 ? 15.805 -1.752 15.218 1.00 87.19 112 ILE A C 1
ATOM 956 O O . ILE A 1 112 ? 16.939 -1.510 14.804 1.00 87.19 112 ILE A O 1
ATOM 960 N N . ILE A 1 113 ? 15.485 -1.711 16.510 1.00 81.75 113 ILE A N 1
ATOM 961 C CA . ILE A 1 113 ? 16.445 -1.409 17.570 1.00 81.75 113 ILE A CA 1
ATOM 962 C C . ILE A 1 113 ? 17.489 -2.526 17.646 1.00 81.75 113 ILE A C 1
ATOM 964 O O . ILE A 1 113 ? 18.680 -2.230 17.640 1.00 81.75 113 ILE A O 1
ATOM 968 N N . ASN A 1 114 ? 17.055 -3.787 17.610 1.00 84.19 114 ASN A N 1
ATOM 969 C CA . ASN A 1 114 ? 17.929 -4.958 17.611 1.00 84.19 114 ASN A CA 1
ATOM 970 C C . ASN A 1 114 ? 18.839 -4.977 16.376 1.00 84.19 114 ASN A C 1
ATOM 972 O O . ASN A 1 114 ? 20.054 -5.075 16.519 1.00 84.19 114 ASN A O 1
ATOM 976 N N . ALA A 1 115 ? 18.290 -4.741 15.179 1.00 84.00 115 ALA A N 1
ATOM 977 C CA . ALA A 1 115 ? 19.093 -4.620 13.959 1.00 84.00 115 ALA A CA 1
ATOM 978 C C . ALA A 1 115 ? 20.070 -3.428 14.002 1.00 84.00 115 ALA A C 1
ATOM 980 O O . ALA A 1 115 ? 21.124 -3.441 13.363 1.00 84.00 115 ALA A O 1
ATOM 981 N N . GLY A 1 116 ? 19.714 -2.369 14.734 1.00 84.62 116 GLY A N 1
ATOM 982 C CA . GLY A 1 116 ? 20.592 -1.242 15.024 1.00 84.62 116 GLY A CA 1
ATOM 983 C C . GLY A 1 116 ? 21.761 -1.647 15.918 1.00 84.62 116 GLY A C 1
ATOM 984 O O . GLY A 1 116 ? 22.897 -1.317 15.584 1.00 84.62 116 GLY A O 1
ATOM 985 N N . PHE A 1 117 ? 21.504 -2.388 16.999 1.00 79.06 117 PHE A N 1
ATOM 986 C CA . PHE A 1 117 ? 22.535 -2.890 17.911 1.00 79.06 117 PHE A CA 1
ATOM 987 C C . PHE A 1 117 ? 23.513 -3.844 17.223 1.00 79.06 117 PHE A C 1
ATOM 989 O O . PHE A 1 117 ? 24.718 -3.643 17.344 1.00 79.06 117 PHE A O 1
ATOM 996 N N . GLU A 1 118 ? 23.021 -4.796 16.424 1.00 85.69 118 GLU A N 1
ATOM 997 C CA . GLU A 1 118 ? 23.864 -5.717 15.641 1.00 85.69 118 GLU A CA 1
ATOM 998 C C . GLU A 1 118 ? 24.831 -4.977 14.705 1.00 85.69 118 GLU A C 1
ATOM 1000 O O . GLU A 1 118 ? 25.961 -5.402 14.489 1.00 85.69 118 GLU A O 1
ATOM 1005 N N . LYS A 1 119 ? 24.394 -3.836 14.160 1.00 85.31 119 LYS A N 1
ATOM 1006 C CA . LYS A 1 119 ? 25.173 -3.005 13.228 1.00 85.31 119 LYS A CA 1
ATOM 1007 C C . LYS A 1 119 ? 25.873 -1.827 13.906 1.00 85.31 119 LYS A C 1
ATOM 1009 O O . LYS A 1 119 ? 26.326 -0.921 13.207 1.00 85.31 119 LYS A O 1
ATOM 1014 N N . ASN A 1 120 ? 25.886 -1.788 15.241 1.00 84.50 120 ASN A N 1
ATOM 1015 C CA . ASN A 1 120 ? 26.384 -0.680 16.060 1.00 84.50 120 ASN A CA 1
ATOM 1016 C C . ASN A 1 120 ? 25.921 0.708 15.552 1.00 84.50 120 ASN A C 1
ATOM 1018 O O . ASN A 1 120 ? 26.693 1.656 15.406 1.00 84.50 120 ASN A O 1
ATOM 1022 N N . SER A 1 121 ? 24.637 0.819 15.194 1.00 85.12 121 SER A N 1
ATOM 1023 C CA . SER A 1 121 ? 24.063 2.002 14.556 1.00 85.12 121 SER A CA 1
ATOM 1024 C C . SER A 1 121 ? 22.779 2.473 15.247 1.00 85.12 121 SER A C 1
ATOM 1026 O O . SER A 1 121 ? 21.758 1.794 15.287 1.00 85.12 121 SER A O 1
ATOM 1028 N N . SER A 1 122 ? 22.792 3.719 15.730 1.00 83.81 122 SER A N 1
ATOM 1029 C CA . SER A 1 122 ? 21.610 4.397 16.300 1.00 83.81 122 SER A CA 1
ATOM 1030 C C . SER A 1 122 ? 20.687 4.999 15.219 1.00 83.81 122 SER A C 1
ATOM 1032 O O . SER A 1 122 ? 19.577 5.458 15.498 1.00 83.81 122 SER A O 1
ATOM 1034 N N . LYS A 1 123 ? 21.126 5.002 13.949 1.00 82.56 123 LYS A N 1
ATOM 1035 C CA . LYS A 1 123 ? 20.399 5.603 12.813 1.00 82.56 123 LYS A CA 1
ATOM 1036 C C . LYS A 1 123 ? 18.966 5.068 12.653 1.00 82.56 123 LYS A C 1
ATOM 1038 O O . LYS A 1 123 ? 18.071 5.897 12.487 1.00 82.56 123 LYS A O 1
ATOM 1043 N N . PRO A 1 124 ? 18.702 3.748 12.728 1.00 83.19 124 PRO A N 1
ATOM 1044 C CA . PRO A 1 124 ? 17.352 3.224 12.528 1.00 83.19 124 PRO A CA 1
ATOM 1045 C C . PRO A 1 124 ? 16.360 3.720 13.594 1.00 83.19 124 PRO A C 1
ATOM 1047 O O . PRO A 1 124 ? 15.258 4.159 13.261 1.00 83.19 124 PRO A O 1
ATOM 1050 N N . PHE A 1 125 ? 16.790 3.764 14.858 1.00 82.75 125 PHE A N 1
ATOM 1051 C CA . PHE A 1 125 ? 16.008 4.327 15.959 1.00 82.75 125 PHE A CA 1
ATOM 1052 C C . PHE A 1 125 ? 15.771 5.837 15.794 1.00 82.75 125 PHE A C 1
ATOM 1054 O O . PHE A 1 125 ? 14.633 6.299 15.882 1.00 82.75 125 PHE A O 1
ATOM 1061 N N . ARG A 1 126 ? 16.819 6.614 15.473 1.00 81.81 126 ARG A N 1
ATOM 1062 C CA . ARG A 1 126 ? 16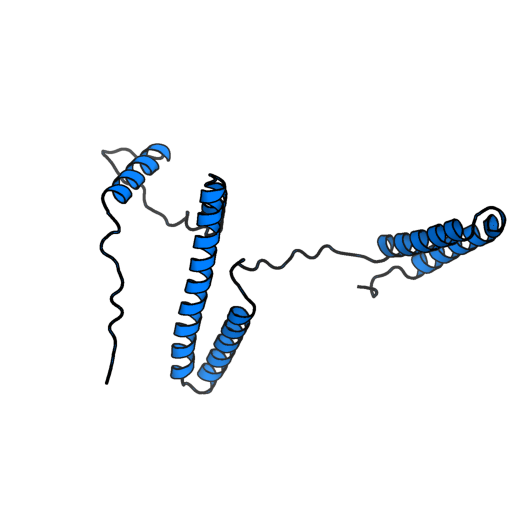.702 8.064 15.221 1.00 81.81 126 ARG A CA 1
ATOM 1063 C C . ARG A 1 126 ? 15.734 8.369 14.075 1.00 81.81 126 ARG A C 1
ATOM 1065 O O . ARG A 1 126 ? 14.940 9.300 14.176 1.00 81.81 126 ARG A O 1
ATOM 1072 N N . ASN A 1 127 ? 15.763 7.577 13.004 1.00 82.25 127 ASN A N 1
ATOM 1073 C CA . ASN A 1 127 ? 14.837 7.715 11.878 1.00 82.25 127 ASN A CA 1
ATOM 1074 C C . ASN A 1 127 ? 13.390 7.423 12.292 1.00 82.2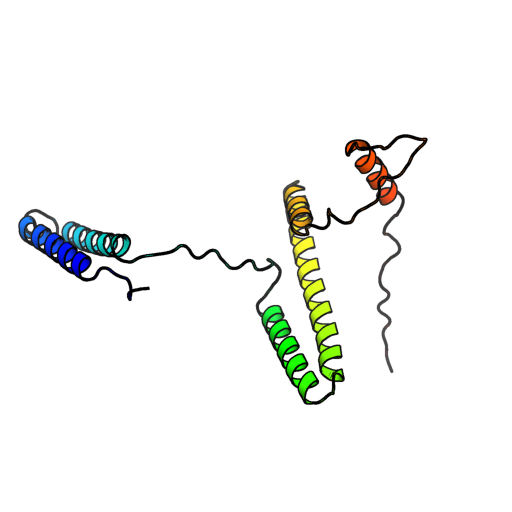5 127 ASN A C 1
ATOM 1076 O O . ASN A 1 127 ? 12.484 8.154 11.894 1.00 82.25 127 ASN A O 1
ATOM 1080 N N . TYR A 1 128 ? 13.174 6.393 13.115 1.00 83.44 128 TYR A N 1
ATOM 1081 C CA . TYR A 1 128 ? 11.858 6.079 13.665 1.00 83.44 128 TYR A CA 1
ATOM 1082 C C . TYR A 1 128 ? 11.317 7.211 14.558 1.00 83.44 128 TYR A C 1
ATOM 1084 O O . TYR A 1 128 ? 10.175 7.634 14.373 1.00 83.44 128 TYR A O 1
ATOM 1092 N N . MET A 1 129 ? 12.141 7.758 15.459 1.00 81.38 129 MET A N 1
ATOM 1093 C CA . MET A 1 129 ? 11.775 8.902 16.308 1.00 81.38 129 MET A CA 1
ATOM 1094 C C . MET A 1 129 ? 11.410 10.139 15.476 1.00 81.38 129 MET A C 1
ATOM 1096 O O . MET A 1 129 ? 10.321 10.689 15.631 1.00 81.38 129 MET A O 1
ATOM 1100 N N . LYS A 1 130 ? 12.244 10.514 14.498 1.00 78.19 130 LYS A N 1
ATOM 1101 C CA . LYS A 1 130 ? 11.957 11.636 13.584 1.00 78.19 130 LYS A CA 1
ATOM 1102 C C . LYS A 1 130 ? 10.662 11.428 12.793 1.00 78.19 130 LYS A C 1
ATOM 1104 O O . LYS A 1 130 ? 9.889 12.364 12.596 1.00 78.19 130 LYS A O 1
ATOM 1109 N N . ALA A 1 131 ? 10.384 10.194 12.365 1.00 77.19 131 ALA A N 1
ATOM 1110 C CA . ALA A 1 131 ? 9.158 9.858 11.643 1.00 77.19 131 ALA A CA 1
ATOM 1111 C C . ALA A 1 131 ? 7.885 10.036 12.492 1.00 77.19 131 ALA A C 1
ATOM 1113 O O . ALA A 1 131 ? 6.807 10.235 11.927 1.00 77.19 131 ALA A O 1
ATOM 1114 N N . LYS A 1 132 ? 7.987 9.996 13.827 1.00 76.88 132 LYS A N 1
ATOM 1115 C CA . LYS A 1 132 ? 6.855 10.226 14.735 1.00 76.88 132 LYS A CA 1
ATOM 1116 C C . LYS A 1 132 ? 6.448 11.691 14.865 1.00 76.88 132 LYS A C 1
ATOM 1118 O O . LYS A 1 132 ? 5.313 11.926 15.271 1.00 76.88 132 LYS A O 1
ATOM 1123 N N . LYS A 1 133 ? 7.310 12.648 14.485 1.00 65.81 133 LYS A N 1
ATOM 1124 C CA . LYS A 1 133 ? 7.049 14.102 14.542 1.00 65.81 133 LYS A CA 1
ATOM 1125 C C . LYS A 1 133 ? 6.442 14.562 15.883 1.00 65.81 133 LYS A C 1
ATOM 1127 O O . LYS A 1 133 ? 5.547 15.402 15.899 1.00 65.81 133 LYS A O 1
ATOM 1132 N N . GLN A 1 134 ? 6.899 13.989 16.998 1.00 64.38 134 GLN A N 1
ATOM 1133 C CA . GLN A 1 134 ? 6.442 14.361 18.346 1.00 64.38 134 GLN A CA 1
ATOM 1134 C C . GLN A 1 134 ? 7.226 15.542 18.948 1.00 64.38 134 GLN A C 1
ATOM 1136 O O . GLN A 1 134 ? 6.909 15.971 20.050 1.00 64.38 134 GLN A O 1
ATOM 1141 N N . ASP A 1 135 ? 8.181 16.117 18.210 1.00 56.00 135 ASP A N 1
ATOM 1142 C CA . ASP A 1 135 ? 9.078 17.178 18.697 1.00 56.00 135 ASP A CA 1
ATOM 1143 C C . ASP A 1 135 ? 8.408 18.560 18.855 1.00 56.00 135 ASP A C 1
ATOM 1145 O O . ASP A 1 135 ? 9.019 19.476 19.390 1.00 56.00 135 ASP A O 1
ATOM 1149 N N . ASN A 1 136 ? 7.138 18.712 18.459 1.00 53.03 136 ASN A N 1
ATOM 1150 C CA . ASN A 1 136 ? 6.353 19.944 18.643 1.00 53.03 136 ASN A CA 1
ATOM 1151 C C . ASN A 1 136 ? 5.323 19.835 19.780 1.00 53.03 136 ASN A C 1
ATOM 1153 O O . ASN A 1 136 ? 4.239 20.414 19.703 1.00 53.03 136 ASN A O 1
ATOM 1157 N N . ILE A 1 137 ? 5.614 19.077 20.835 1.00 51.81 137 ILE A N 1
ATOM 1158 C CA . ILE A 1 137 ? 4.892 19.270 22.095 1.00 51.81 137 ILE A CA 1
ATOM 1159 C C . ILE A 1 137 ? 5.602 20.437 22.768 1.00 51.81 137 ILE A C 1
ATOM 1161 O O . ILE A 1 137 ? 6.759 20.299 23.149 1.00 51.81 137 ILE A O 1
ATOM 1165 N N . GLY A 1 138 ? 4.935 21.591 22.830 1.00 50.88 138 GLY A N 1
ATOM 1166 C CA . GLY A 1 138 ? 5.431 22.808 23.464 1.00 50.88 138 GLY A CA 1
ATOM 1167 C C . GLY A 1 138 ? 5.772 22.573 24.930 1.00 50.88 138 GLY A C 1
ATOM 1168 O O . GLY A 1 138 ? 4.978 22.861 25.820 1.00 50.88 138 GLY A O 1
ATOM 1169 N N . VAL A 1 139 ? 6.960 22.038 25.187 1.00 51.28 139 VAL A N 1
ATOM 1170 C CA . VAL A 1 139 ? 7.587 22.126 26.494 1.00 51.28 139 VAL A CA 1
ATOM 1171 C C . VAL A 1 139 ? 8.006 23.580 26.610 1.00 51.28 139 VAL A C 1
ATOM 1173 O O . VAL A 1 139 ? 8.928 24.026 25.924 1.00 51.28 139 VAL A O 1
ATOM 1176 N N . ALA A 1 140 ? 7.265 24.340 27.415 1.00 57.81 140 ALA A N 1
ATOM 1177 C CA . ALA A 1 140 ? 7.639 25.706 27.732 1.00 57.81 140 ALA A CA 1
ATOM 1178 C C . ALA A 1 140 ? 9.093 25.710 28.245 1.00 57.81 140 ALA A C 1
ATOM 1180 O O . ALA A 1 140 ? 9.467 24.812 29.008 1.00 57.81 140 ALA A O 1
ATOM 1181 N N . PRO A 1 141 ? 9.932 26.666 27.818 1.00 58.16 141 PRO A N 1
ATOM 1182 C CA . PRO A 1 141 ? 11.298 26.756 28.310 1.00 58.16 141 PRO A CA 1
ATOM 1183 C C . PRO A 1 141 ? 11.284 26.862 29.840 1.00 58.16 141 PRO A C 1
ATOM 1185 O O . PRO A 1 141 ? 10.564 27.685 30.40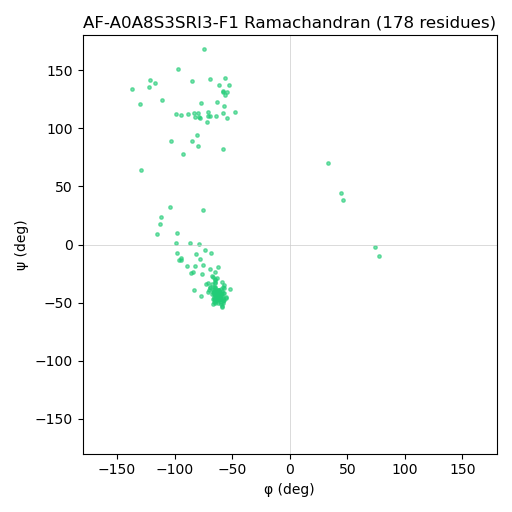9 1.00 58.16 141 PRO A O 1
ATOM 1188 N N . LEU A 1 142 ? 12.066 26.008 30.502 1.00 54.84 142 LEU A N 1
ATOM 1189 C CA . LEU A 1 142 ? 12.294 26.082 31.942 1.00 54.84 142 LEU A CA 1
ATOM 1190 C C . LEU A 1 142 ? 12.999 27.409 32.242 1.00 54.84 142 LEU A C 1
ATOM 1192 O O . LEU A 1 142 ? 14.057 27.692 31.683 1.00 54.84 142 LEU A O 1
ATOM 1196 N N . LYS A 1 143 ? 12.397 28.235 33.100 1.00 53.97 143 LYS A N 1
ATOM 1197 C CA . LYS A 1 143 ? 13.032 29.451 33.610 1.00 53.97 143 LYS A CA 1
ATOM 1198 C C . LYS A 1 143 ? 13.990 29.042 34.727 1.00 53.97 143 LYS A C 1
ATOM 1200 O O . LYS A 1 143 ? 13.530 28.590 35.770 1.00 53.97 143 LYS A O 1
ATOM 1205 N N . SER A 1 144 ? 15.289 29.211 34.517 1.00 53.06 144 SER A N 1
ATOM 1206 C CA . SER A 1 144 ? 16.278 29.199 35.597 1.00 53.06 144 SER A CA 1
ATOM 1207 C C . SER A 1 144 ? 16.820 30.619 35.743 1.00 53.06 144 SER A C 1
ATOM 1209 O O . SER A 1 144 ? 17.220 31.218 34.749 1.00 53.06 144 SER A O 1
ATOM 1211 N N . ASN A 1 145 ? 16.730 31.182 36.952 1.00 49.41 145 ASN A N 1
ATOM 1212 C CA . ASN A 1 145 ? 17.279 32.483 37.364 1.00 49.41 145 ASN A CA 1
ATOM 1213 C C . ASN A 1 145 ? 17.321 33.586 36.283 1.00 49.41 145 ASN A C 1
ATOM 1215 O O . ASN A 1 145 ? 18.380 34.004 35.827 1.00 49.41 145 ASN A O 1
ATOM 1219 N N . GLY A 1 146 ? 16.146 34.093 35.896 1.00 53.00 146 GLY A N 1
ATOM 1220 C CA . GLY A 1 146 ? 16.021 35.366 35.169 1.00 53.00 146 GLY A CA 1
ATOM 1221 C C . GLY A 1 146 ? 16.440 35.374 33.692 1.00 53.00 146 GLY A C 1
ATOM 1222 O O . GLY A 1 146 ? 16.245 36.393 33.037 1.00 53.00 146 GLY A O 1
ATOM 1223 N N . GLY A 1 147 ? 16.939 34.264 33.139 1.00 51.47 147 GLY A N 1
ATOM 1224 C CA . GLY A 1 147 ? 17.324 34.145 31.729 1.00 51.47 147 GLY A CA 1
ATOM 1225 C C . GLY A 1 147 ? 16.563 33.041 30.993 1.00 51.47 147 GLY A C 1
ATOM 1226 O O . GLY A 1 147 ? 16.290 31.974 31.542 1.00 51.47 147 GLY A O 1
ATOM 1227 N N . GLN A 1 148 ? 16.201 33.285 29.730 1.00 48.91 148 GLN A N 1
ATOM 1228 C CA . GLN A 1 148 ? 15.684 32.239 28.844 1.00 48.91 148 GLN A CA 1
ATOM 1229 C C . GLN A 1 148 ? 16.850 31.400 28.316 1.00 48.91 148 GLN A C 1
ATOM 1231 O O . GLN A 1 148 ? 17.614 31.859 27.470 1.00 48.91 148 GLN A O 1
ATOM 1236 N N . GLU A 1 149 ? 16.969 30.148 28.752 1.00 52.81 149 GLU A N 1
ATOM 1237 C CA . GLU A 1 149 ? 17.897 29.221 28.108 1.00 52.81 149 GLU A CA 1
ATOM 1238 C C . GLU A 1 149 ? 17.289 28.698 26.798 1.00 52.81 149 GLU A C 1
ATOM 1240 O O . GLU A 1 149 ? 16.336 27.911 26.783 1.00 52.81 149 GLU A O 1
ATOM 1245 N N . THR A 1 150 ? 17.837 29.147 25.667 1.00 50.12 150 THR A N 1
ATOM 1246 C CA . THR A 1 150 ? 17.433 28.771 24.298 1.00 50.12 150 THR A CA 1
ATOM 1247 C C . THR A 1 150 ? 18.314 27.678 23.680 1.00 50.12 150 THR A C 1
ATOM 1249 O O . THR A 1 150 ? 17.941 27.095 22.666 1.00 50.12 150 THR A O 1
ATOM 1252 N N . ASN A 1 151 ? 19.411 27.274 24.329 1.00 43.16 151 ASN A N 1
ATOM 1253 C CA . ASN A 1 151 ? 20.349 26.295 23.765 1.00 43.16 151 ASN A CA 1
ATOM 1254 C C . ASN A 1 151 ? 19.932 24.829 24.010 1.00 43.16 151 ASN A C 1
ATOM 1256 O O . ASN A 1 151 ? 19.383 24.475 25.054 1.00 43.16 151 ASN A O 1
ATOM 1260 N N . ALA A 1 152 ? 20.134 23.974 23.002 1.00 50.47 152 ALA A N 1
ATOM 1261 C CA . ALA A 1 152 ? 19.656 22.584 22.948 1.00 50.47 152 A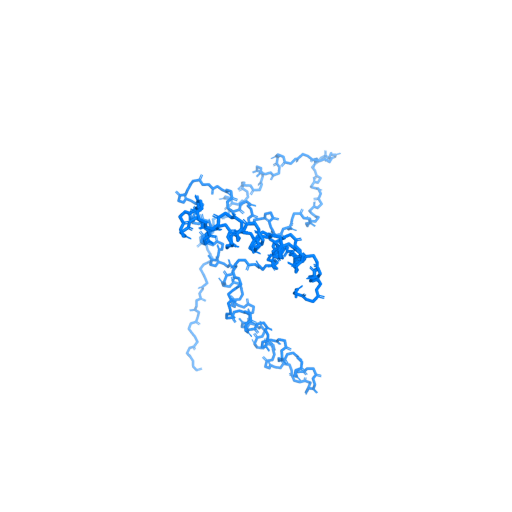LA A CA 1
ATOM 1262 C C . ALA A 1 152 ? 20.575 21.562 23.659 1.00 50.47 152 ALA A C 1
ATOM 1264 O O . ALA A 1 152 ? 20.109 20.513 24.099 1.00 50.47 152 ALA A O 1
ATOM 1265 N N . GLU A 1 153 ? 21.858 21.887 23.811 1.00 49.38 153 GLU A N 1
ATOM 1266 C CA . GLU A 1 153 ? 22.917 21.042 24.392 1.00 49.38 153 GLU A CA 1
ATOM 1267 C C . GLU A 1 153 ? 22.744 20.716 25.899 1.00 49.38 153 GLU A C 1
ATOM 1269 O O . GLU A 1 153 ? 22.781 19.535 26.262 1.00 49.38 153 GLU A O 1
ATOM 1274 N N . PRO A 1 154 ? 22.485 21.682 26.810 1.00 45.31 154 PRO A N 1
ATOM 1275 C CA . PRO A 1 154 ? 22.363 21.380 28.245 1.00 45.31 154 PRO A CA 1
ATOM 1276 C C . PRO A 1 154 ? 21.101 20.572 28.601 1.00 45.31 154 PRO A C 1
ATOM 1278 O O . PRO A 1 154 ? 21.077 19.867 29.613 1.00 45.31 154 PRO A O 1
ATOM 1281 N N . ARG A 1 155 ? 20.075 20.597 27.736 1.00 46.47 155 ARG A N 1
ATOM 1282 C CA . ARG A 1 155 ? 18.814 19.846 27.904 1.00 46.47 155 ARG A CA 1
ATOM 1283 C C . ARG A 1 155 ? 18.983 18.348 27.678 1.00 46.47 155 ARG A C 1
ATOM 1285 O O . ARG A 1 155 ? 18.317 17.539 28.318 1.00 46.47 155 ARG A O 1
ATOM 1292 N N . GLN A 1 156 ? 19.869 17.967 26.758 1.00 44.41 156 GLN A N 1
ATOM 1293 C CA . GLN A 1 156 ? 20.141 16.558 26.472 1.00 44.41 156 GLN A CA 1
ATOM 1294 C C . GLN A 1 156 ? 20.877 15.896 27.638 1.00 44.41 156 GLN A C 1
ATOM 1296 O O . GLN A 1 156 ? 20.542 14.775 28.009 1.00 44.41 156 GLN A O 1
ATOM 1301 N N . LYS A 1 157 ? 21.820 16.608 28.267 1.00 46.59 157 LYS A N 1
ATOM 1302 C CA . LYS A 1 157 ? 22.572 16.099 29.423 1.00 46.59 157 LYS A CA 1
ATOM 1303 C C . LYS A 1 157 ? 21.679 15.892 30.651 1.00 46.59 157 LYS A C 1
ATOM 1305 O O . LYS A 1 157 ? 21.767 14.848 31.281 1.00 46.59 157 LYS A O 1
ATOM 1310 N N . THR A 1 158 ? 20.769 16.821 30.945 1.00 51.25 158 THR A N 1
ATOM 1311 C CA . THR A 1 158 ? 19.851 16.717 32.100 1.00 51.25 158 THR A CA 1
ATOM 1312 C C . THR A 1 158 ? 18.790 15.621 31.946 1.00 51.25 158 THR A C 1
ATOM 1314 O O . THR A 1 158 ? 18.485 14.929 32.917 1.00 51.25 158 THR A O 1
ATOM 1317 N N . LEU A 1 159 ? 18.267 15.390 30.735 1.00 48.09 159 LEU A N 1
ATOM 1318 C CA . LEU A 1 159 ? 17.312 14.300 30.477 1.00 48.09 159 LEU A CA 1
ATOM 1319 C C . LEU A 1 159 ? 17.955 12.907 30.539 1.00 48.09 159 LEU A C 1
ATOM 1321 O O . LEU A 1 159 ? 17.304 11.959 30.977 1.00 48.09 159 LEU A O 1
ATOM 1325 N N . VAL A 1 160 ? 19.222 12.772 30.135 1.00 51.53 160 VAL A N 1
ATOM 1326 C CA . VAL A 1 160 ? 19.958 11.502 30.250 1.00 51.53 160 VAL A CA 1
ATOM 1327 C C . VAL A 1 160 ? 20.145 11.121 31.722 1.00 51.53 160 VAL A C 1
ATOM 1329 O O . VAL A 1 160 ? 19.863 9.978 32.073 1.00 51.53 160 VAL A O 1
ATOM 1332 N N . THR A 1 161 ? 20.490 12.072 32.596 1.00 43.84 161 THR A N 1
ATOM 1333 C CA . THR A 1 161 ? 20.668 11.821 34.039 1.00 43.84 161 THR A CA 1
ATOM 1334 C C . THR A 1 161 ? 19.366 11.402 34.738 1.00 43.84 161 THR A C 1
ATOM 1336 O O . THR A 1 161 ? 19.367 10.503 35.578 1.00 43.84 161 THR A O 1
ATOM 1339 N N . PHE A 1 162 ? 18.222 11.979 34.352 1.00 41.16 162 PHE A N 1
ATOM 1340 C CA . PHE A 1 162 ? 16.916 11.612 34.925 1.00 41.16 162 PHE A CA 1
ATOM 1341 C C . PHE A 1 162 ? 16.474 10.186 34.546 1.00 41.16 162 PHE A C 1
ATOM 1343 O O . PHE A 1 162 ? 15.843 9.481 35.338 1.00 41.16 162 PHE A O 1
ATOM 1350 N N . ASN A 1 163 ? 16.834 9.743 33.339 1.00 44.59 163 ASN A N 1
ATOM 1351 C CA . ASN A 1 163 ? 16.480 8.420 32.821 1.00 44.59 163 ASN A CA 1
ATOM 1352 C C . ASN A 1 163 ? 17.421 7.308 33.320 1.00 44.59 163 ASN A C 1
ATOM 1354 O O . ASN A 1 163 ? 17.056 6.136 33.266 1.00 44.59 163 ASN A O 1
ATOM 1358 N N . THR A 1 164 ? 18.618 7.651 33.811 1.00 45.50 164 THR A N 1
ATOM 1359 C CA . THR A 1 164 ? 19.546 6.695 34.441 1.00 45.50 164 THR A CA 1
ATOM 1360 C C . THR A 1 164 ? 19.272 6.484 35.930 1.00 45.50 164 THR A C 1
ATOM 1362 O O . THR A 1 164 ? 19.5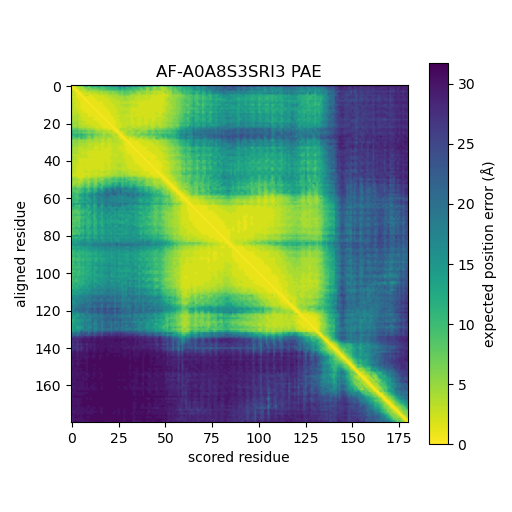85 5.416 36.447 1.00 45.50 164 THR A O 1
ATOM 1365 N N . GLN A 1 165 ? 18.651 7.452 36.619 1.00 38.34 165 GLN A N 1
ATOM 1366 C CA . GLN A 1 165 ? 18.251 7.291 38.026 1.00 38.34 165 GLN A CA 1
ATOM 1367 C C . GLN A 1 165 ? 16.989 6.418 38.182 1.00 38.34 165 GLN A C 1
ATOM 1369 O O . GLN A 1 165 ? 16.792 5.777 39.212 1.00 38.34 165 GLN A O 1
ATOM 1374 N N . THR A 1 166 ? 16.135 6.357 37.155 1.00 41.78 166 THR A N 1
ATOM 1375 C CA . THR A 1 166 ? 14.934 5.510 37.136 1.00 41.78 166 THR A CA 1
ATOM 1376 C C . THR A 1 166 ? 15.246 4.154 36.505 1.00 41.78 166 THR A C 1
ATOM 1378 O O . THR A 1 166 ? 14.939 3.870 35.350 1.00 41.78 166 THR A O 1
ATOM 1381 N N . SER A 1 167 ? 15.881 3.291 37.299 1.00 35.38 167 SER A N 1
ATOM 1382 C CA . SER A 1 167 ? 15.983 1.850 37.050 1.00 35.38 167 SER A CA 1
ATOM 1383 C C . SER A 1 167 ? 14.606 1.268 36.689 1.00 35.38 167 SER A C 1
ATOM 1385 O O . SER A 1 167 ? 13.698 1.210 37.513 1.00 35.38 167 SER A O 1
ATOM 1387 N N . TRP A 1 168 ? 14.446 0.800 35.450 1.00 38.88 168 TRP A N 1
ATOM 1388 C CA . TRP A 1 168 ? 13.231 0.152 34.934 1.00 38.88 168 TRP A CA 1
ATOM 1389 C C . TRP A 1 168 ? 13.049 -1.293 35.441 1.00 38.88 168 TRP A C 1
ATOM 1391 O O . TRP A 1 168 ? 12.478 -2.129 34.740 1.00 38.88 168 TRP A O 1
ATOM 1401 N N . LYS A 1 169 ? 13.542 -1.621 36.642 1.00 38.97 169 LYS A N 1
ATOM 1402 C CA . LYS A 1 169 ? 13.436 -2.976 37.204 1.00 38.97 169 LYS A CA 1
ATOM 1403 C C . LYS A 1 169 ? 12.057 -3.314 37.793 1.00 38.97 169 LYS A C 1
ATOM 1405 O O . LYS A 1 169 ? 11.761 -4.496 37.922 1.00 38.97 169 LYS A O 1
ATOM 1410 N N . ASP A 1 170 ? 11.165 -2.340 37.992 1.00 45.66 170 ASP A N 1
ATOM 1411 C CA . ASP A 1 170 ? 9.940 -2.559 38.790 1.00 45.66 170 ASP A CA 1
ATOM 1412 C C . ASP A 1 170 ? 8.610 -2.519 38.016 1.00 45.66 170 ASP A C 1
ATOM 1414 O O . ASP A 1 170 ? 7.551 -2.282 38.593 1.00 45.66 170 ASP A O 1
ATOM 1418 N N . LYS A 1 171 ? 8.600 -2.766 36.698 1.00 47.34 171 LYS A N 1
ATOM 1419 C CA . LYS A 1 171 ? 7.334 -2.914 35.943 1.00 47.34 171 LYS A CA 1
ATOM 1420 C C . LYS A 1 171 ? 7.290 -4.182 35.100 1.00 47.34 171 LYS A C 1
ATOM 1422 O O . LYS A 1 171 ? 7.174 -4.136 33.876 1.00 47.34 171 LYS A O 1
ATOM 1427 N N . LYS A 1 172 ? 7.316 -5.330 35.777 1.00 38.81 172 LYS A N 1
ATOM 1428 C CA . LYS A 1 172 ? 6.776 -6.583 35.235 1.00 38.81 172 LYS A CA 1
ATOM 1429 C C . LYS A 1 172 ? 5.243 -6.513 35.360 1.00 38.81 172 LYS A C 1
ATOM 1431 O O . LYS A 1 172 ? 4.758 -6.301 36.466 1.00 38.81 172 LYS A O 1
ATOM 1436 N N . PRO A 1 173 ? 4.451 -6.629 34.281 1.00 41.78 173 PRO A N 1
ATOM 1437 C CA . PRO A 1 173 ? 3.006 -6.742 34.428 1.00 41.78 173 PRO A CA 1
ATOM 1438 C C . PRO A 1 173 ? 2.677 -8.123 35.008 1.00 41.78 173 PRO A C 1
ATOM 1440 O O . PRO A 1 173 ? 2.913 -9.135 34.348 1.00 41.78 173 PRO A O 1
ATOM 1443 N N . GLU A 1 174 ? 2.145 -8.168 36.230 1.00 41.50 174 GLU A N 1
ATOM 1444 C CA . GLU A 1 174 ? 1.464 -9.351 36.759 1.00 41.50 174 GLU A CA 1
ATOM 1445 C C . GLU A 1 174 ? 0.301 -9.707 35.828 1.00 41.50 174 GLU A C 1
ATOM 1447 O O . GLU A 1 174 ? -0.666 -8.957 35.665 1.00 41.50 174 GLU A O 1
ATOM 1452 N N . ILE A 1 175 ? 0.420 -10.855 35.169 1.00 43.78 175 ILE A N 1
ATOM 1453 C CA . ILE A 1 175 ? -0.698 -11.510 34.505 1.00 43.78 175 ILE A CA 1
ATOM 1454 C C . ILE A 1 175 ? -1.438 -12.234 35.626 1.00 43.78 175 ILE A C 1
ATOM 1456 O O . ILE A 1 175 ? -1.046 -13.324 36.022 1.00 43.78 175 ILE A O 1
ATOM 1460 N N . ALA A 1 176 ? -2.459 -11.589 36.186 1.00 40.59 176 ALA A N 1
ATOM 1461 C CA . ALA A 1 176 ? -3.382 -12.261 37.085 1.00 40.59 176 ALA A CA 1
ATOM 1462 C C . ALA A 1 176 ? -4.217 -13.256 36.268 1.00 40.59 176 ALA A C 1
ATOM 1464 O O . ALA A 1 176 ? -5.046 -12.849 35.444 1.00 40.59 176 ALA A O 1
ATOM 1465 N N . ASP A 1 177 ? -3.984 -14.547 36.496 1.00 42.94 177 ASP A N 1
ATOM 1466 C CA . ASP A 1 177 ? -4.901 -15.610 36.109 1.00 42.94 177 ASP A CA 1
ATOM 1467 C C . ASP A 1 177 ? -6.261 -15.339 36.759 1.00 42.94 177 ASP A C 1
ATOM 1469 O O . ASP A 1 177 ? -6.393 -15.244 37.978 1.00 42.94 177 ASP A O 1
ATOM 1473 N N . ARG A 1 178 ? -7.289 -15.165 35.927 1.00 39.28 178 ARG A N 1
ATOM 1474 C CA . ARG A 1 178 ? -8.682 -15.173 36.374 1.00 39.28 178 ARG A CA 1
ATOM 1475 C C . ARG A 1 178 ? -9.287 -16.516 36.002 1.00 39.28 178 ARG A C 1
ATOM 1477 O O . ARG A 1 178 ? -9.849 -16.660 34.919 1.00 39.28 178 ARG A O 1
ATOM 1484 N N . THR A 1 179 ? -9.152 -17.474 36.909 1.00 44.72 179 THR A N 1
ATOM 1485 C CA . THR A 1 179 ? -10.047 -18.626 37.029 1.00 44.72 179 THR A CA 1
ATOM 1486 C C . THR A 1 179 ? -11.201 -18.252 37.955 1.00 44.72 179 THR A C 1
ATOM 1488 O O . THR A 1 179 ? -10.983 -17.982 39.136 1.00 44.72 179 THR A O 1
ATOM 1491 N N . ASN A 1 180 ? -12.399 -18.163 37.381 1.00 40.81 180 ASN A N 1
ATOM 1492 C CA . ASN A 1 180 ? -13.663 -18.720 37.878 1.00 40.81 180 ASN A CA 1
ATOM 1493 C C . ASN A 1 180 ? -14.750 -18.432 36.843 1.00 40.81 180 ASN A C 1
ATOM 1495 O O . ASN A 1 180 ? -14.941 -17.239 36.509 1.00 40.81 180 ASN A O 1
#

Solvent-accessible surface area (backbone atoms only — not comparable to full-atom values): 10988 Å² total; per-residue (Å²): 105,74,93,68,36,46,62,70,57,42,53,50,53,51,52,50,53,50,50,56,46,63,78,40,55,88,83,42,59,69,69,57,51,50,48,51,52,53,50,48,55,50,50,46,46,65,72,38,34,71,78,77,90,74,76,77,76,94,64,65,90,55,66,47,74,68,57,52,52,46,53,54,49,48,52,50,36,46,58,48,20,72,72,70,72,53,50,67,66,36,53,54,49,46,51,54,49,52,52,54,50,52,52,36,45,50,51,47,50,50,53,39,45,51,58,14,59,79,64,76,36,66,60,55,50,54,51,53,56,61,72,62,66,67,85,78,62,84,72,72,75,70,78,56,91,98,44,85,70,83,70,70,68,70,56,56,58,56,54,52,55,58,58,67,71,54,70,83,81,83,72,76,83,84,80,78,83,82,87,130

Secondary structure (DSSP, 8-state):
-GGGS-HHHHHHHHHHHHHHHHHTTTTS-HHHHHHHHHHHHHHHHHHHS-----PPP---TT--HHHHHHHHHHHHHHHHHHHHS--HHHHHHHHHHHHHHHHHHHHHHHHHHHHHHHTT-SHHHHHHHHHH--TTS--PPPEETTEE---SHHHHHHHHHHHHHS-GGG----------

Mean predicted aligned error: 15.67 Å

Organism: Mytilus edulis (NCBI:txid6550)

Foldseek 3Di:
DCVQFPVVQLVVQLVVLVVVLVVCVVVDDPVVSVVSNVVSNVVSCVVRPDDDDDDDPDDDPLDDPVLVVLVVVLVVLVVVCVVVVDCPVSVVSVVVSVVVVVVSVVVVLCVQVVVCVVVVHCVSVVVVVVVVVPVPPPPDQDDDDPDGDPDDVVVVVVVVVVVVVPDPPPDDDPPDDDDD

pLDDT: mean 78.74, std 19.82, range [35.38, 97.75]